Protein AF-A0A955KYE6-F1 (afdb_monomer_lite)

Structure (mmCIF, N/CA/C/O backbone):
data_AF-A0A955KYE6-F1
#
_entry.id   AF-A0A955KYE6-F1
#
loop_
_atom_site.group_PDB
_atom_site.id
_atom_site.type_symbol
_atom_site.label_atom_id
_atom_site.label_alt_id
_atom_site.label_comp_id
_atom_site.label_asym_id
_atom_site.label_entity_id
_atom_site.label_seq_id
_atom_site.pdbx_PDB_ins_code
_atom_site.Cartn_x
_atom_site.Cartn_y
_atom_site.Cartn_z
_atom_site.occupancy
_atom_site.B_iso_or_equiv
_atom_site.auth_seq_id
_atom_site.auth_comp_id
_atom_site.auth_asym_id
_atom_site.auth_atom_id
_atom_site.pdbx_PDB_model_num
ATOM 1 N N . MET A 1 1 ? -48.528 -16.837 89.461 1.00 52.00 1 MET A N 1
ATOM 2 C CA . MET A 1 1 ? -49.724 -15.961 89.399 1.00 52.00 1 MET A CA 1
ATOM 3 C C . MET A 1 1 ? -50.889 -16.519 90.223 1.00 52.00 1 MET A C 1
ATOM 5 O O . MET A 1 1 ? -51.707 -15.734 90.670 1.00 52.00 1 MET A O 1
ATOM 9 N N . TYR A 1 2 ? -50.914 -17.828 90.512 1.00 52.38 2 TYR A N 1
ATOM 10 C CA . TYR A 1 2 ? -51.928 -18.498 91.342 1.00 52.38 2 TYR A CA 1
ATOM 11 C C . TYR A 1 2 ? -51.898 -18.188 92.855 1.00 52.38 2 TYR A C 1
ATOM 13 O O . TYR A 1 2 ? -52.796 -18.620 93.563 1.00 52.38 2 TYR A O 1
ATOM 21 N N . ASP A 1 3 ? -50.903 -17.445 93.352 1.00 66.25 3 ASP A N 1
ATOM 22 C CA . ASP A 1 3 ? -50.697 -17.233 94.797 1.00 66.25 3 ASP A CA 1
ATOM 23 C C . ASP A 1 3 ? -51.418 -15.982 95.337 1.00 66.25 3 ASP A C 1
ATOM 25 O O . ASP A 1 3 ? -51.878 -15.948 96.468 1.00 66.25 3 ASP A O 1
ATOM 29 N N . PHE A 1 4 ? -51.606 -14.943 94.512 1.00 68.31 4 PHE A N 1
ATOM 30 C CA . PHE A 1 4 ? -52.261 -13.715 94.976 1.00 68.31 4 PHE A CA 1
ATOM 31 C C . PHE A 1 4 ? -53.753 -13.934 95.242 1.00 68.31 4 PHE A C 1
ATOM 33 O O . PHE A 1 4 ? -54.224 -13.644 96.333 1.00 68.31 4 PHE A O 1
ATOM 40 N N . LEU A 1 5 ? -54.489 -14.498 94.273 1.00 68.44 5 LEU A N 1
ATOM 41 C CA . LEU A 1 5 ? -55.917 -14.790 94.445 1.00 68.44 5 LEU A CA 1
ATOM 42 C C . LEU A 1 5 ? -56.164 -15.769 95.597 1.00 68.44 5 LEU A C 1
ATOM 44 O O . LEU A 1 5 ? -57.106 -15.573 96.356 1.00 68.44 5 LEU A O 1
ATOM 48 N N . SER A 1 6 ? -55.322 -16.789 95.760 1.00 72.31 6 SER A N 1
ATOM 49 C CA . SER A 1 6 ? -55.485 -17.772 96.833 1.00 72.31 6 SER A CA 1
ATOM 50 C C . SER A 1 6 ? -55.224 -17.169 98.219 1.00 72.31 6 SER A C 1
ATOM 52 O O . SER A 1 6 ? -55.975 -17.461 99.147 1.00 72.31 6 SER A O 1
ATOM 54 N N . ILE A 1 7 ? -54.229 -16.284 98.364 1.00 72.81 7 ILE A N 1
ATOM 55 C CA . ILE A 1 7 ? -53.958 -15.538 99.605 1.00 72.81 7 ILE A CA 1
ATOM 56 C C . ILE A 1 7 ? -55.109 -14.573 99.924 1.00 72.81 7 ILE A C 1
ATOM 58 O O . ILE A 1 7 ? -55.544 -14.515 101.075 1.00 72.81 7 ILE A O 1
ATOM 62 N N . SER A 1 8 ? -55.627 -13.857 98.919 1.00 69.25 8 SER A N 1
ATOM 63 C CA . SER A 1 8 ? -56.763 -12.937 99.065 1.00 69.25 8 SER A CA 1
ATOM 64 C C . SER A 1 8 ? -58.037 -13.659 99.497 1.00 69.25 8 SER A C 1
ATOM 66 O O . SER A 1 8 ? -58.666 -13.259 100.473 1.00 69.25 8 SER A O 1
ATOM 68 N N . LEU A 1 9 ? -58.407 -14.741 98.800 1.00 71.62 9 LEU A N 1
ATOM 69 C CA . LEU A 1 9 ? -59.610 -15.510 99.117 1.00 71.62 9 LEU A CA 1
ATOM 70 C C . LEU A 1 9 ? -59.501 -16.190 100.483 1.00 71.62 9 LEU A C 1
ATOM 72 O O . LEU A 1 9 ? -60.450 -16.131 101.253 1.00 71.62 9 LEU A O 1
ATOM 76 N N . ARG A 1 10 ? -58.346 -16.774 100.824 1.00 71.69 10 ARG A N 1
ATOM 77 C CA . ARG A 1 10 ? -58.156 -17.464 102.109 1.00 71.69 10 ARG A CA 1
ATOM 78 C C . ARG A 1 10 ? -58.157 -16.509 103.305 1.00 71.69 10 ARG A C 1
ATOM 80 O O . ARG A 1 10 ? -58.641 -16.880 104.367 1.00 71.69 10 ARG A O 1
ATOM 87 N N . GLY A 1 11 ? -57.648 -15.286 103.138 1.00 70.12 11 GLY A N 1
ATOM 88 C CA . GLY A 1 11 ? -57.740 -14.240 104.160 1.00 70.12 11 GLY A CA 1
ATOM 89 C C . GLY A 1 11 ? -59.179 -13.773 104.409 1.00 70.12 11 GLY A C 1
ATOM 90 O O . GLY A 1 11 ? -59.552 -13.568 105.559 1.00 70.12 11 GLY A O 1
ATOM 91 N N . ILE A 1 12 ? -59.990 -13.657 103.350 1.00 72.56 12 ILE A N 1
ATOM 92 C CA . ILE A 1 12 ? -61.417 -13.301 103.444 1.00 72.56 12 ILE A CA 1
ATOM 93 C C . ILE A 1 12 ? -62.220 -14.440 104.087 1.00 72.56 12 ILE A C 1
ATOM 95 O O . ILE A 1 12 ? -62.974 -14.195 105.024 1.00 72.56 12 ILE A O 1
ATOM 99 N N . ASP A 1 13 ? -62.016 -15.678 103.638 1.00 70.56 13 ASP A N 1
ATOM 100 C CA . ASP A 1 13 ? -62.757 -16.862 104.096 1.00 70.56 13 ASP A CA 1
ATOM 101 C C . ASP A 1 13 ? -62.566 -17.120 105.604 1.00 70.56 13 ASP A C 1
ATOM 103 O O . ASP A 1 13 ? -63.530 -17.300 106.350 1.00 70.56 13 ASP A O 1
ATOM 107 N N . LEU A 1 14 ? -61.323 -17.012 106.092 1.00 66.56 14 LEU A N 1
ATOM 108 C CA . LEU A 1 14 ? -60.990 -17.182 107.512 1.00 66.56 14 LEU A CA 1
ATOM 109 C C . LEU A 1 14 ? -61.458 -16.012 108.396 1.00 66.56 14 LEU A C 1
ATOM 111 O O . LEU A 1 14 ? -61.783 -16.229 109.560 1.00 66.56 14 LEU A O 1
ATOM 115 N N . SER A 1 15 ? -61.540 -14.788 107.856 1.00 68.00 15 SER A N 1
ATOM 116 C CA . SER A 1 15 ? -62.021 -13.612 108.607 1.00 68.00 15 SER A CA 1
ATOM 117 C C . SER A 1 15 ? -63.513 -13.661 108.952 1.00 68.00 15 SER A C 1
ATOM 119 O O . SER A 1 15 ? -63.968 -12.927 109.826 1.00 68.00 15 SER A O 1
ATOM 121 N N . ILE A 1 16 ? -64.269 -14.520 108.263 1.00 67.69 16 ILE A N 1
ATOM 122 C CA . ILE A 1 16 ? -65.721 -14.668 108.412 1.00 67.69 16 ILE A CA 1
ATOM 123 C C . ILE A 1 16 ? -66.071 -15.875 109.304 1.00 67.69 16 ILE A C 1
ATOM 125 O O . ILE A 1 16 ? -67.146 -15.899 109.901 1.00 67.69 16 ILE A O 1
ATOM 129 N N . THR A 1 17 ? -65.189 -16.877 109.404 1.00 65.00 17 THR A N 1
ATOM 130 C CA . THR A 1 17 ? -65.535 -18.213 109.925 1.00 65.00 17 THR A CA 1
ATOM 131 C C . THR A 1 17 ? -64.835 -18.628 111.225 1.00 65.00 17 THR A C 1
ATOM 133 O O . THR A 1 17 ? -65.299 -19.581 111.850 1.00 65.00 17 THR A O 1
ATOM 136 N N . ASP A 1 18 ? -63.779 -17.939 111.681 1.00 68.75 18 ASP A N 1
ATOM 137 C CA . ASP A 1 18 ? -62.969 -18.375 112.835 1.00 68.75 18 ASP A CA 1
ATOM 138 C C . ASP A 1 18 ? -62.803 -17.280 113.914 1.00 68.75 18 ASP A C 1
ATOM 140 O O . ASP A 1 18 ? -62.295 -16.190 113.654 1.00 68.75 18 ASP A O 1
ATOM 144 N N . ALA A 1 19 ? -63.193 -17.576 115.163 1.00 61.22 19 ALA A N 1
ATOM 145 C CA . ALA A 1 19 ? -63.088 -16.657 116.308 1.00 61.22 19 ALA A CA 1
ATOM 146 C C . ALA A 1 19 ? -61.639 -16.433 116.800 1.00 61.22 19 ALA A C 1
ATOM 148 O O . ALA A 1 19 ? -61.400 -15.579 117.654 1.00 61.22 19 ALA A O 1
ATOM 149 N N . THR A 1 20 ? -60.664 -17.181 116.269 1.00 61.25 20 THR A N 1
ATOM 150 C CA . THR A 1 20 ? -59.223 -17.016 116.544 1.00 61.25 20 THR A CA 1
ATOM 151 C C . THR A 1 20 ? -58.510 -16.095 115.544 1.00 61.25 20 THR A C 1
ATOM 153 O O . THR A 1 20 ? -57.291 -15.901 115.621 1.00 61.25 20 THR A O 1
ATOM 156 N N . PHE A 1 21 ? -59.251 -15.488 114.610 1.00 71.75 21 PHE A N 1
ATOM 157 C CA . PHE A 1 21 ? -58.723 -14.572 113.603 1.00 71.75 21 PHE A CA 1
ATOM 158 C C . PHE A 1 21 ? -58.362 -13.210 114.219 1.00 71.75 21 PHE A C 1
ATOM 160 O O . PHE A 1 21 ? -59.165 -12.284 114.291 1.00 71.75 21 PHE A O 1
ATOM 167 N N . THR A 1 22 ? -57.132 -13.107 114.717 1.00 75.81 22 THR A N 1
ATOM 168 C CA . THR A 1 22 ? -56.616 -11.903 115.387 1.00 75.81 22 THR A CA 1
ATOM 169 C C . THR A 1 22 ? -56.108 -10.845 114.400 1.00 75.81 22 THR A C 1
ATOM 171 O O . THR A 1 22 ? -55.710 -11.157 113.273 1.00 75.81 22 THR A O 1
ATOM 174 N N . ASP A 1 23 ? -56.001 -9.592 114.854 1.00 77.19 23 ASP A N 1
ATOM 175 C CA . ASP A 1 23 ? -55.403 -8.479 114.093 1.00 77.19 23 ASP A CA 1
ATOM 176 C C . ASP A 1 23 ? -53.993 -8.796 113.562 1.00 77.19 23 ASP A C 1
ATOM 178 O O . ASP A 1 23 ? -53.595 -8.334 112.487 1.00 77.19 23 ASP A O 1
ATOM 182 N N . ALA A 1 24 ? -53.237 -9.632 114.281 1.00 79.94 24 ALA A N 1
ATOM 183 C CA . ALA A 1 24 ? -51.913 -10.086 113.870 1.00 79.94 24 ALA A CA 1
ATOM 184 C C . ALA A 1 24 ? -51.956 -10.926 112.578 1.00 79.94 24 ALA A C 1
ATOM 186 O O . ALA A 1 24 ? -51.105 -10.760 111.701 1.00 79.94 24 ALA A O 1
ATOM 187 N N . ILE A 1 25 ? -52.969 -11.786 112.421 1.00 79.62 25 ILE A N 1
ATOM 188 C CA . ILE A 1 25 ? -53.155 -12.623 111.227 1.00 79.62 25 ILE A CA 1
ATOM 189 C C . ILE A 1 25 ? -53.575 -11.754 110.033 1.00 79.62 25 ILE A C 1
ATOM 191 O O . ILE A 1 25 ? -53.005 -11.886 108.946 1.00 79.62 25 ILE A O 1
ATOM 195 N N . LEU A 1 26 ? -54.503 -10.811 110.239 1.00 77.38 26 LEU A N 1
ATOM 196 C CA . LEU A 1 26 ? -54.941 -9.859 109.210 1.00 77.38 26 LEU A CA 1
ATOM 197 C C . LEU A 1 26 ? -53.775 -8.984 108.714 1.00 77.38 26 LEU A C 1
ATOM 199 O O . LEU A 1 26 ? -53.597 -8.787 107.508 1.00 77.38 26 LEU A O 1
ATOM 203 N N . SER A 1 27 ? -52.933 -8.517 109.640 1.00 81.44 27 SER A N 1
ATOM 204 C CA . SER A 1 27 ? -51.704 -7.778 109.333 1.00 81.44 27 SER A CA 1
ATOM 205 C C . SER A 1 27 ? -50.719 -8.617 108.505 1.00 81.44 27 SER A C 1
ATOM 207 O O . SER A 1 27 ? -50.149 -8.124 107.526 1.00 81.44 27 SER A O 1
ATOM 209 N N . GLY A 1 28 ? -50.590 -9.914 108.810 1.00 83.75 28 GLY A N 1
ATOM 210 C CA . GLY A 1 28 ? -49.789 -10.862 108.031 1.00 83.75 28 GLY A CA 1
ATOM 211 C C . GLY A 1 28 ? -50.270 -11.025 106.582 1.00 83.75 28 GLY A C 1
ATOM 212 O O . GLY A 1 28 ? -49.463 -10.948 105.652 1.00 83.75 28 GLY A O 1
ATOM 213 N N . TYR A 1 29 ? -51.580 -11.185 106.361 1.00 83.88 29 TYR A N 1
ATOM 214 C CA . TYR A 1 29 ? -52.161 -11.243 105.010 1.00 83.88 29 TYR A CA 1
ATOM 215 C C . TYR A 1 29 ? -51.975 -9.930 104.246 1.00 83.88 29 TYR A C 1
ATOM 217 O O . TYR A 1 29 ? -51.536 -9.947 103.094 1.00 83.88 29 TYR A O 1
ATOM 225 N N . LYS A 1 30 ? -52.231 -8.789 104.896 1.00 83.56 30 LYS A N 1
ATOM 226 C CA . LYS A 1 30 ? -52.014 -7.457 104.316 1.00 83.56 30 LYS A CA 1
ATOM 227 C C . LYS A 1 30 ? -50.558 -7.256 103.890 1.00 83.56 30 LYS A C 1
ATOM 229 O O . LYS A 1 30 ? -50.306 -6.766 102.792 1.00 83.56 30 LYS A O 1
ATOM 234 N N . SER A 1 31 ? -49.606 -7.685 104.718 1.00 87.12 31 SER A N 1
ATOM 235 C CA . SER A 1 31 ? -48.175 -7.648 104.400 1.00 87.12 31 SER A CA 1
ATOM 236 C C . SER A 1 31 ? -47.850 -8.464 103.142 1.00 87.12 31 SER A C 1
ATOM 238 O O . SER A 1 31 ? -47.259 -7.935 102.203 1.00 87.12 31 SER A O 1
ATOM 240 N N . ARG A 1 32 ? -48.335 -9.712 103.049 1.00 87.38 32 ARG A N 1
ATOM 241 C CA . ARG A 1 32 ? -48.131 -10.574 101.867 1.00 87.38 32 ARG A CA 1
ATOM 242 C C . ARG A 1 32 ? -48.768 -10.004 100.597 1.00 87.38 32 ARG A C 1
ATOM 244 O O . ARG A 1 32 ? -48.150 -10.056 99.534 1.00 87.38 32 ARG A O 1
ATOM 251 N N . LEU A 1 33 ? -49.975 -9.439 100.695 1.00 86.12 33 LEU A N 1
ATOM 252 C CA . LEU A 1 33 ? -50.639 -8.764 99.574 1.00 86.12 33 LEU A CA 1
ATOM 253 C C . LEU A 1 33 ? -49.834 -7.554 99.096 1.00 86.12 33 LEU A C 1
ATOM 255 O O . LEU A 1 33 ? -49.643 -7.384 97.891 1.00 86.12 33 LEU A O 1
ATOM 259 N N . ASN A 1 34 ? -49.308 -6.754 100.024 1.00 88.00 34 ASN A N 1
ATOM 260 C CA . ASN A 1 34 ? -48.438 -5.628 99.697 1.00 88.00 34 ASN A CA 1
ATOM 261 C C . ASN A 1 34 ? -47.147 -6.099 99.011 1.00 88.00 34 ASN A C 1
ATOM 263 O O . ASN A 1 34 ? -46.779 -5.549 97.976 1.00 88.00 34 ASN A O 1
ATOM 267 N N . THR A 1 35 ? -46.500 -7.162 99.504 1.00 90.06 35 THR A N 1
ATOM 268 C CA . THR A 1 35 ? -45.317 -7.756 98.856 1.00 90.06 35 THR A CA 1
ATOM 269 C C . THR A 1 35 ? -45.618 -8.230 97.432 1.00 90.06 35 THR A C 1
ATOM 271 O O . THR A 1 35 ? -44.858 -7.929 96.508 1.00 90.06 35 THR A O 1
ATOM 274 N N . HIS A 1 36 ? -46.737 -8.929 97.215 1.00 88.81 36 HIS A N 1
ATOM 275 C CA . HIS A 1 36 ? -47.141 -9.358 95.873 1.00 88.81 36 HIS A CA 1
ATOM 276 C C . HIS A 1 36 ? -47.472 -8.186 94.950 1.00 88.81 36 HIS A C 1
ATOM 278 O O . HIS A 1 36 ? -47.107 -8.228 93.776 1.00 88.81 36 HIS A O 1
ATOM 284 N N . THR A 1 37 ? -48.128 -7.147 95.465 1.00 88.50 37 THR A N 1
ATOM 285 C CA . THR A 1 37 ? -48.474 -5.941 94.701 1.00 88.50 37 THR A CA 1
ATOM 286 C C . THR A 1 37 ? -47.209 -5.217 94.243 1.00 88.50 37 THR A C 1
ATOM 288 O O . THR A 1 37 ? -47.084 -4.890 93.063 1.00 88.50 37 THR A O 1
ATOM 291 N N . SER A 1 38 ? -46.224 -5.061 95.132 1.00 91.12 38 SER A N 1
ATOM 292 C CA . SER A 1 38 ? -44.909 -4.512 94.789 1.00 91.12 38 SER A CA 1
ATOM 293 C C . SER A 1 38 ? -44.194 -5.366 93.738 1.00 91.12 38 SER A C 1
ATOM 295 O O . SER A 1 38 ? -43.714 -4.832 92.743 1.00 91.12 38 SER A O 1
ATOM 297 N N . SER A 1 39 ? -44.197 -6.697 93.889 1.00 91.31 39 SER A N 1
ATOM 298 C CA . SER A 1 39 ? -43.603 -7.617 92.905 1.00 91.31 39 SER A CA 1
ATOM 299 C C . SER A 1 39 ? -44.278 -7.539 91.527 1.00 91.31 39 SER A C 1
ATOM 301 O O . SER A 1 39 ? -43.595 -7.529 90.501 1.00 91.31 39 SER A O 1
ATOM 303 N N . LEU A 1 40 ? -45.612 -7.453 91.482 1.00 91.88 40 LEU A N 1
ATOM 304 C CA . LEU A 1 40 ? -46.382 -7.256 90.249 1.00 91.88 40 LEU A CA 1
ATOM 305 C C . LEU A 1 40 ? -46.036 -5.921 89.590 1.00 91.88 40 LEU A C 1
ATOM 307 O O . LEU A 1 40 ? -45.761 -5.901 88.393 1.00 91.88 40 LEU A O 1
ATOM 311 N N . SER A 1 41 ? -45.987 -4.839 90.368 1.00 92.50 41 SER A N 1
ATOM 312 C CA . SER A 1 41 ? -45.607 -3.510 89.885 1.00 92.50 41 SER A CA 1
ATOM 313 C C . SER A 1 41 ? -44.207 -3.512 89.261 1.00 92.50 41 SER A C 1
ATOM 315 O O . SER A 1 41 ? -44.041 -3.078 88.121 1.00 92.50 41 SER A O 1
ATOM 317 N N . SER A 1 42 ? -43.215 -4.115 89.929 1.00 94.81 42 SER A N 1
ATOM 318 C CA . SER A 1 42 ? -41.858 -4.247 89.379 1.00 94.81 42 SER A CA 1
ATOM 319 C C . SER A 1 42 ? -41.820 -5.087 88.096 1.00 94.81 42 SER A C 1
ATOM 321 O O . SER A 1 42 ? -41.116 -4.739 87.151 1.00 94.81 42 SER A O 1
ATOM 323 N N . ARG A 1 43 ? -42.601 -6.175 88.010 1.00 95.44 43 ARG A N 1
ATOM 324 C CA . ARG A 1 43 ? -42.682 -6.993 86.783 1.00 95.44 43 ARG A CA 1
ATOM 325 C C . ARG A 1 43 ? -43.345 -6.242 85.631 1.00 95.44 43 ARG A C 1
ATOM 327 O O . ARG A 1 43 ? -42.902 -6.380 84.495 1.00 95.44 43 ARG A O 1
ATOM 334 N N . ILE A 1 44 ? -44.368 -5.435 85.910 1.00 96.06 44 ILE A N 1
ATOM 335 C CA . ILE A 1 44 ? -45.005 -4.565 84.912 1.00 96.06 44 ILE A CA 1
ATOM 336 C C . ILE A 1 44 ? -43.994 -3.538 84.388 1.00 96.06 44 ILE A C 1
ATOM 338 O O . ILE A 1 44 ? -43.876 -3.377 83.175 1.00 96.06 44 ILE A O 1
ATOM 342 N N . GLN A 1 45 ? -43.219 -2.904 85.272 1.00 96.81 45 GLN A N 1
ATOM 343 C CA . GLN A 1 45 ? -42.161 -1.962 84.883 1.00 96.81 45 GLN A CA 1
ATOM 344 C C . GLN A 1 45 ? -41.061 -2.627 84.038 1.00 96.81 45 GLN A C 1
ATOM 346 O O . GLN A 1 45 ? -40.607 -2.044 83.050 1.00 96.81 45 GLN A O 1
ATOM 351 N N . SER A 1 46 ? -40.673 -3.863 84.372 1.00 96.69 46 SER A N 1
ATOM 352 C CA . SER A 1 46 ? -39.728 -4.647 83.563 1.00 96.69 46 SER A CA 1
ATOM 353 C C . SER A 1 46 ? -40.278 -4.900 82.158 1.00 96.69 46 SER A C 1
ATOM 355 O O . SER A 1 46 ? -39.611 -4.585 81.181 1.00 96.69 46 SER A O 1
ATOM 357 N N . LEU A 1 47 ? -41.526 -5.370 82.038 1.00 96.88 47 LEU A N 1
ATOM 358 C CA . LEU A 1 47 ? -42.162 -5.618 80.737 1.00 96.88 47 LEU A CA 1
ATOM 359 C C . LEU A 1 47 ? -42.311 -4.341 79.899 1.00 96.88 47 LEU A C 1
ATOM 361 O O . LEU A 1 47 ? -42.188 -4.378 78.675 1.00 96.88 47 LEU A O 1
ATOM 365 N N . GLN A 1 48 ? -42.576 -3.202 80.541 1.00 96.94 48 GLN A N 1
ATOM 366 C CA . GLN A 1 48 ? -42.609 -1.906 79.864 1.00 96.94 48 GLN A CA 1
ATOM 367 C C . GLN A 1 48 ? -41.225 -1.524 79.327 1.00 96.94 48 GLN A C 1
ATOM 369 O O . GLN A 1 48 ? -41.122 -1.089 78.182 1.00 96.94 48 GLN A O 1
ATOM 374 N N . THR A 1 49 ? -40.167 -1.740 80.109 1.00 97.31 49 THR A N 1
ATOM 375 C CA . THR A 1 49 ? -38.778 -1.510 79.678 1.00 97.31 49 THR A CA 1
ATOM 376 C C . THR A 1 49 ? -38.382 -2.426 78.516 1.00 97.31 49 THR A C 1
ATOM 378 O O . THR A 1 49 ? -37.823 -1.953 77.523 1.00 97.31 49 THR A O 1
ATOM 381 N N . ASP A 1 50 ? -38.734 -3.711 78.585 1.00 97.50 50 ASP A N 1
ATOM 382 C CA . ASP A 1 50 ? -38.459 -4.686 77.523 1.00 97.50 50 ASP A CA 1
ATOM 383 C C . ASP A 1 50 ? -39.167 -4.300 76.220 1.00 97.50 50 ASP A C 1
ATOM 385 O O . ASP A 1 50 ? -38.567 -4.318 75.144 1.00 97.50 50 ASP A O 1
ATOM 389 N N . LYS A 1 51 ? -40.430 -3.861 76.315 1.00 97.25 51 LYS A N 1
ATOM 390 C CA . LYS A 1 51 ? -41.189 -3.351 75.167 1.00 97.25 51 LYS A CA 1
ATOM 391 C C . LYS A 1 51 ? -40.492 -2.155 74.513 1.00 97.25 51 LYS A C 1
ATOM 393 O O . LYS A 1 51 ? -40.394 -2.114 73.288 1.00 97.25 51 LYS A O 1
ATOM 398 N N . GLN A 1 52 ? -40.008 -1.195 75.303 1.00 95.88 52 GLN A N 1
ATOM 399 C CA . GLN A 1 52 ? -39.317 -0.019 74.761 1.00 95.88 52 GLN A CA 1
ATOM 400 C C . GLN A 1 52 ? -37.982 -0.391 74.107 1.00 95.88 52 GLN A C 1
ATOM 402 O O . GLN A 1 52 ? -37.667 0.125 73.035 1.00 95.88 52 GLN A O 1
ATOM 407 N N . SER A 1 53 ? -37.243 -1.332 74.695 1.00 96.38 53 SER A N 1
ATOM 408 C CA . SER A 1 53 ? -36.004 -1.862 74.114 1.00 96.38 53 SER A CA 1
ATOM 409 C C . SER A 1 53 ? -36.252 -2.556 72.771 1.00 96.38 53 SER A C 1
ATOM 411 O O . SER A 1 53 ? -35.510 -2.336 71.816 1.00 96.38 53 SER A O 1
ATOM 413 N N . LEU A 1 54 ? -37.332 -3.338 72.660 1.00 96.19 54 LEU A N 1
ATOM 414 C CA . LEU A 1 54 ? -37.705 -4.012 71.414 1.00 96.19 54 LEU A CA 1
ATOM 415 C C . LEU A 1 54 ? -38.068 -3.015 70.303 1.00 96.19 54 LEU A C 1
ATOM 417 O O . LEU A 1 54 ? -37.639 -3.179 69.163 1.00 96.19 54 LEU A O 1
ATOM 421 N N . ILE A 1 55 ? -38.813 -1.958 70.643 1.00 96.88 55 ILE A N 1
ATOM 422 C CA . ILE A 1 55 ? -39.154 -0.880 69.704 1.00 96.88 55 ILE A CA 1
ATOM 423 C C . ILE A 1 55 ? -37.887 -0.160 69.224 1.00 96.88 55 ILE A C 1
ATOM 425 O O . ILE A 1 55 ? -37.744 0.106 68.030 1.00 96.88 55 ILE A O 1
ATOM 429 N N . ALA A 1 56 ? -36.952 0.134 70.131 1.00 95.69 56 ALA A N 1
ATOM 430 C CA . ALA A 1 56 ? -35.686 0.770 69.774 1.00 95.69 56 ALA A CA 1
ATOM 431 C C . ALA A 1 56 ? -34.860 -0.103 68.813 1.00 95.69 56 ALA A C 1
ATOM 433 O O . ALA A 1 56 ? -34.386 0.397 67.792 1.00 95.69 56 ALA A O 1
ATOM 434 N N . LEU A 1 57 ? -34.760 -1.408 69.090 1.00 96.31 57 LEU A N 1
ATOM 435 C CA . LEU A 1 57 ? -34.047 -2.364 68.240 1.00 96.31 57 LEU A CA 1
ATOM 436 C C . LEU A 1 57 ? -34.676 -2.460 66.840 1.00 96.31 57 LEU A C 1
ATOM 438 O O . LEU A 1 57 ? -33.968 -2.430 65.835 1.00 96.31 57 LEU A O 1
ATOM 442 N N . GLN A 1 58 ? -36.009 -2.520 66.768 1.00 95.88 58 GLN A N 1
ATOM 443 C CA . GLN A 1 58 ? -36.739 -2.565 65.501 1.00 95.88 58 GLN A CA 1
ATOM 444 C C . GLN A 1 58 ? -36.509 -1.296 64.669 1.00 95.88 58 GLN A C 1
ATOM 446 O O . GLN A 1 58 ? -36.266 -1.379 63.466 1.00 95.88 58 GLN A O 1
ATOM 451 N N . ASN A 1 59 ? -36.546 -0.120 65.300 1.00 94.56 59 ASN A N 1
ATOM 452 C CA . ASN A 1 59 ? -36.295 1.147 64.614 1.00 94.56 59 ASN A CA 1
ATOM 453 C C . ASN A 1 59 ? -34.851 1.251 64.105 1.00 94.56 59 ASN A C 1
ATOM 455 O O . ASN A 1 59 ? -34.624 1.767 63.011 1.00 94.56 59 ASN A O 1
ATOM 459 N N . GLN A 1 60 ? -33.882 0.738 64.867 1.00 95.00 60 GLN A N 1
ATOM 460 C CA . GLN A 1 60 ? -32.481 0.701 64.456 1.00 95.00 60 GLN A CA 1
ATOM 461 C C . GLN A 1 60 ? -32.258 -0.228 63.250 1.00 95.00 60 GLN A C 1
ATOM 463 O O . GLN A 1 60 ? -31.589 0.171 62.297 1.00 95.00 60 GLN A O 1
ATOM 468 N N . ASP A 1 61 ? -32.851 -1.426 63.251 1.00 94.44 61 ASP A N 1
ATOM 469 C CA . ASP A 1 61 ? -32.779 -2.372 62.126 1.00 94.44 61 ASP A CA 1
ATOM 470 C C . ASP A 1 61 ? -33.417 -1.795 60.851 1.00 94.44 61 ASP A C 1
ATOM 472 O O . ASP A 1 61 ? -32.824 -1.842 59.771 1.00 94.44 61 ASP A O 1
ATOM 476 N N . LEU A 1 62 ? -34.591 -1.164 60.978 1.00 93.25 62 LEU A N 1
ATOM 477 C CA . LEU A 1 62 ? -35.255 -0.486 59.861 1.00 93.25 62 LEU A CA 1
ATOM 478 C C . LEU A 1 62 ? -34.399 0.648 59.283 1.00 93.25 62 LEU A C 1
ATOM 480 O O . LEU A 1 62 ? -34.319 0.798 58.062 1.00 93.25 62 LEU A O 1
ATOM 484 N N . LEU A 1 63 ? -33.745 1.438 60.140 1.00 92.31 63 LEU A N 1
ATOM 485 C CA . LEU A 1 63 ? -32.881 2.534 59.706 1.00 92.31 63 LEU A CA 1
ATOM 486 C C . LEU A 1 63 ? -31.619 2.024 58.993 1.00 92.31 63 LEU A C 1
ATOM 488 O O . LEU A 1 63 ? -31.241 2.580 57.958 1.00 92.31 63 LEU A O 1
ATOM 492 N N . SER A 1 64 ? -31.005 0.950 59.503 1.00 90.50 64 SER A N 1
ATOM 493 C CA . SER A 1 64 ? -29.856 0.296 58.861 1.00 90.50 64 SER A CA 1
ATOM 494 C C . SER A 1 64 ? -30.232 -0.215 57.475 1.00 90.50 64 SER A C 1
ATOM 496 O O . SER A 1 64 ? -29.623 0.193 56.490 1.00 90.50 64 SER A O 1
ATOM 498 N N . LYS A 1 65 ? -31.313 -0.999 57.369 1.00 88.19 65 LYS A N 1
ATOM 499 C CA . LYS A 1 65 ? -31.796 -1.536 56.087 1.00 88.19 65 LYS A CA 1
ATOM 500 C C . LYS A 1 65 ? -32.095 -0.440 55.068 1.00 88.19 65 LYS A C 1
ATOM 502 O O . LYS A 1 65 ? -31.762 -0.579 53.896 1.00 88.19 65 LYS A O 1
ATOM 507 N N . ASN A 1 66 ? -32.700 0.665 55.500 1.00 84.50 66 ASN A N 1
ATOM 508 C CA . ASN A 1 66 ? -32.995 1.797 54.620 1.00 84.50 66 ASN A CA 1
ATOM 509 C C . ASN A 1 66 ? -31.709 2.486 54.119 1.00 84.50 66 ASN A C 1
ATOM 511 O O . ASN A 1 66 ? -31.628 2.912 52.969 1.00 84.50 66 ASN A O 1
ATOM 515 N N . THR A 1 67 ? -30.681 2.557 54.966 1.00 84.44 67 THR A N 1
ATOM 516 C CA . THR A 1 67 ? -29.361 3.084 54.590 1.00 84.44 67 THR A CA 1
ATOM 517 C C . THR A 1 67 ? -28.655 2.156 53.600 1.00 84.44 67 THR A C 1
ATOM 519 O O . THR A 1 67 ? -28.148 2.624 52.579 1.00 84.44 67 THR A O 1
ATOM 522 N N . ASP A 1 68 ? -28.700 0.845 53.842 1.00 81.62 68 ASP A N 1
ATOM 523 C CA . ASP A 1 68 ? -28.091 -0.165 52.973 1.00 81.62 68 ASP A CA 1
ATOM 524 C C . ASP A 1 68 ? -28.722 -0.155 51.574 1.00 81.62 68 ASP A C 1
ATOM 526 O O . ASP A 1 68 ? -27.995 -0.088 50.581 1.00 81.62 68 ASP A O 1
ATOM 530 N N . ILE A 1 69 ? -30.058 -0.105 51.484 1.00 80.25 69 ILE A N 1
ATOM 531 C CA . ILE A 1 69 ? -30.794 -0.006 50.210 1.00 80.25 69 ILE A CA 1
ATOM 532 C C . ILE A 1 69 ? -30.363 1.241 49.427 1.00 80.25 69 ILE A C 1
ATOM 534 O O . ILE A 1 69 ? -29.976 1.141 48.263 1.00 80.25 69 ILE A O 1
ATOM 538 N N . LYS A 1 70 ? -30.330 2.413 50.077 1.00 76.31 70 LYS A N 1
ATOM 539 C CA . LYS A 1 70 ? -29.903 3.670 49.436 1.00 76.31 70 LYS A CA 1
ATOM 540 C C . LYS A 1 70 ? -28.454 3.641 48.961 1.00 76.31 70 LYS A C 1
ATOM 542 O O . LYS A 1 70 ? -28.124 4.294 47.974 1.00 76.31 70 LYS A O 1
ATOM 547 N N . SER A 1 71 ? -27.575 2.938 49.670 1.00 72.19 71 SER A N 1
ATOM 548 C CA . SER A 1 71 ? -26.177 2.793 49.260 1.00 72.19 71 SER A CA 1
ATOM 549 C C . SER A 1 71 ? -26.010 1.810 48.094 1.00 72.19 71 SER A C 1
ATOM 551 O O . SER A 1 71 ? -25.181 2.045 47.217 1.00 72.19 71 SER A O 1
ATOM 553 N N . SER A 1 72 ? -26.822 0.748 48.046 1.00 66.44 72 SER A N 1
ATOM 554 C CA . SER A 1 72 ? -26.801 -0.257 46.980 1.00 66.44 72 SER A CA 1
ATOM 555 C C . SER A 1 72 ? -27.291 0.311 45.647 1.00 66.44 72 SER A C 1
ATOM 557 O O . SER A 1 72 ? -26.637 0.095 44.628 1.00 66.44 72 SER A O 1
ATOM 559 N N . ASP A 1 73 ? -28.365 1.108 45.652 1.00 65.19 73 ASP A N 1
ATOM 560 C CA . ASP A 1 73 ? -28.897 1.746 44.435 1.00 65.19 73 ASP A CA 1
ATOM 561 C C . ASP A 1 73 ? -27.970 2.844 43.872 1.00 65.19 73 ASP A C 1
ATOM 563 O O . ASP A 1 73 ? -28.046 3.180 42.693 1.00 65.19 73 ASP A O 1
ATOM 567 N N . ASN A 1 74 ? -27.049 3.377 44.685 1.00 61.66 74 ASN A N 1
ATOM 568 C CA . ASN A 1 74 ? -26.129 4.454 44.296 1.00 61.66 74 ASN A CA 1
ATOM 569 C C . ASN A 1 74 ? -24.724 3.988 43.874 1.00 61.66 74 ASN A C 1
ATOM 571 O O . ASN A 1 74 ? -23.894 4.827 43.533 1.00 61.66 74 ASN A O 1
ATOM 575 N N . LYS A 1 75 ? -24.425 2.681 43.872 1.00 63.28 75 LYS A N 1
ATOM 576 C CA . LYS A 1 75 ? -23.102 2.168 43.450 1.00 63.28 75 LYS A CA 1
ATOM 577 C C . LYS A 1 75 ? -22.844 2.232 41.940 1.00 63.28 75 LYS A C 1
ATOM 579 O O . LYS A 1 75 ? -21.718 1.990 41.519 1.00 63.28 75 LYS A O 1
ATOM 584 N N . VAL A 1 76 ? -23.859 2.553 41.142 1.00 65.00 76 VAL A N 1
ATOM 585 C CA . VAL A 1 76 ? -23.704 2.929 39.734 1.00 65.00 76 VAL A CA 1
ATOM 586 C C . VAL A 1 76 ? -24.460 4.230 39.539 1.00 65.00 76 VAL A C 1
ATOM 588 O O . VAL A 1 76 ? -25.669 4.250 39.314 1.00 65.00 76 VAL A O 1
ATOM 591 N N . THR A 1 77 ? -23.758 5.345 39.676 1.00 78.38 77 THR A N 1
ATOM 592 C CA . THR A 1 77 ? -24.370 6.652 39.456 1.00 78.38 77 THR A CA 1
ATOM 593 C C . THR A 1 77 ? -24.616 6.860 37.960 1.00 78.38 77 THR A C 1
ATOM 595 O O . THR A 1 77 ? -23.822 6.456 37.107 1.00 78.38 77 THR A O 1
ATOM 598 N N . LEU A 1 78 ? -25.699 7.558 37.607 1.00 78.19 78 LEU A N 1
ATOM 599 C CA . LEU A 1 78 ? -25.970 7.968 36.221 1.00 78.19 78 LEU A CA 1
ATOM 600 C C . LEU A 1 78 ? -24.773 8.717 35.594 1.00 78.19 78 LEU A C 1
ATOM 602 O O . LEU A 1 78 ? -24.543 8.637 34.389 1.00 78.19 78 LEU A O 1
ATOM 606 N N . ALA A 1 79 ? -23.991 9.415 36.422 1.00 81.56 79 ALA A N 1
ATOM 607 C CA . ALA A 1 79 ? -22.771 10.102 36.016 1.00 81.56 79 ALA A CA 1
ATOM 608 C C . ALA A 1 79 ? -21.673 9.133 35.539 1.00 81.56 79 ALA A C 1
ATOM 610 O O . ALA A 1 79 ? -21.046 9.387 34.513 1.00 81.56 79 ALA A O 1
ATOM 611 N N . GLU A 1 80 ? -21.458 8.010 36.227 1.00 84.62 80 GLU A N 1
ATOM 612 C CA . GLU A 1 80 ? -20.472 6.995 35.828 1.00 84.62 80 GLU A CA 1
ATOM 613 C C . GLU A 1 80 ? -20.875 6.287 34.530 1.00 84.62 80 GLU A C 1
ATOM 615 O O . GLU A 1 80 ? -20.039 6.100 33.642 1.00 84.62 80 GLU A O 1
ATOM 620 N N . LEU A 1 81 ? -22.163 5.965 34.374 1.00 86.12 81 LEU A N 1
ATOM 621 C CA . LEU A 1 81 ? -22.725 5.421 33.129 1.00 86.12 81 LEU A CA 1
ATOM 622 C C . LEU A 1 81 ? -22.553 6.390 31.953 1.00 86.12 81 LEU A C 1
ATOM 624 O O . LEU A 1 81 ? -22.168 5.991 30.855 1.00 86.12 81 LEU A O 1
ATOM 628 N N . LYS A 1 82 ? -22.793 7.683 32.182 1.00 88.62 82 LYS A N 1
ATOM 629 C CA . LYS A 1 82 ? -22.601 8.708 31.155 1.00 88.62 82 LYS A CA 1
ATOM 630 C C . LYS A 1 82 ? -21.127 8.851 30.771 1.00 88.62 82 LYS A C 1
ATOM 632 O O . LYS A 1 82 ? -20.806 8.819 29.590 1.00 88.62 82 LYS A O 1
ATOM 637 N N . ASN A 1 83 ? -20.230 8.922 31.752 1.00 90.75 83 ASN A N 1
ATOM 638 C CA . ASN A 1 83 ? -18.791 9.028 31.506 1.00 90.75 83 ASN A CA 1
ATOM 639 C C . ASN A 1 83 ? -18.237 7.808 30.753 1.00 90.75 83 ASN A C 1
ATOM 641 O O . ASN A 1 83 ? -17.422 7.956 29.843 1.00 90.75 83 ASN A O 1
ATOM 645 N N . THR A 1 84 ? -18.682 6.599 31.109 1.00 92.44 84 THR A N 1
ATOM 646 C CA . THR A 1 84 ? -18.295 5.370 30.397 1.00 92.44 84 THR A CA 1
ATOM 647 C C . THR A 1 84 ? -18.846 5.343 28.973 1.00 92.44 84 THR A C 1
ATOM 649 O O . THR A 1 84 ? -18.101 5.004 28.053 1.00 92.44 84 THR A O 1
ATOM 652 N N . SER A 1 85 ? -20.093 5.776 28.765 1.00 93.38 85 SER A N 1
ATOM 653 C CA . SER A 1 85 ? -20.688 5.931 27.432 1.00 93.38 85 SER A CA 1
ATOM 654 C C . SER A 1 85 ? -19.928 6.942 26.568 1.00 93.38 85 SER A C 1
ATOM 656 O O . SER A 1 85 ? -19.603 6.641 25.421 1.00 93.38 85 SER A O 1
ATOM 658 N N . ASP A 1 86 ? -19.604 8.121 27.101 1.00 95.00 86 ASP A N 1
ATOM 659 C CA . ASP A 1 86 ? -18.895 9.174 26.364 1.00 95.00 86 ASP A CA 1
ATOM 660 C C . ASP A 1 86 ? -17.477 8.733 25.977 1.00 95.00 86 ASP A C 1
ATOM 662 O O . ASP A 1 86 ? -17.038 8.953 24.843 1.00 95.00 86 ASP A O 1
ATOM 666 N N . LYS A 1 87 ? -16.781 8.040 26.889 1.00 95.69 87 LYS A N 1
ATOM 667 C CA . LYS A 1 87 ? -15.464 7.455 26.618 1.00 95.69 87 LYS A CA 1
ATOM 668 C C . LYS A 1 87 ? -15.537 6.389 25.524 1.00 95.69 87 LYS A C 1
ATOM 670 O O . LYS A 1 87 ? -14.749 6.434 24.584 1.00 95.69 87 LYS A O 1
ATOM 675 N N . LEU A 1 88 ? -16.515 5.484 25.601 1.00 96.31 88 LEU A N 1
ATOM 676 C CA . LEU A 1 88 ? -16.729 4.463 24.575 1.00 96.31 88 LEU A CA 1
ATOM 677 C C . LEU A 1 88 ? -17.023 5.097 23.207 1.00 96.31 88 LEU A C 1
ATOM 679 O O . LEU A 1 88 ? -16.491 4.657 22.191 1.00 96.31 88 LEU A O 1
ATOM 683 N N . LEU A 1 89 ? -17.828 6.163 23.173 1.00 96.50 89 LEU A N 1
ATOM 684 C CA . LEU A 1 89 ? -18.130 6.890 21.940 1.00 96.50 89 LEU A CA 1
ATOM 685 C C . LEU A 1 89 ? -16.877 7.535 21.328 1.00 96.50 89 LEU A C 1
ATOM 687 O O . LEU A 1 89 ? -16.714 7.541 20.106 1.00 96.50 89 LEU A O 1
ATOM 691 N N . ALA A 1 90 ? -16.001 8.092 22.168 1.00 96.12 90 ALA A N 1
ATOM 692 C CA . ALA A 1 90 ? -14.730 8.663 21.739 1.00 96.12 90 ALA A CA 1
ATOM 693 C C . ALA A 1 90 ? -13.785 7.586 21.179 1.00 96.12 90 ALA A C 1
ATOM 695 O O . ALA A 1 90 ? -13.209 7.782 20.106 1.00 96.12 90 ALA A O 1
ATOM 696 N N . ASP A 1 91 ? -13.694 6.433 21.844 1.00 96.69 91 ASP A N 1
ATOM 697 C CA . ASP A 1 91 ? -12.881 5.299 21.397 1.00 96.69 91 ASP A CA 1
ATOM 698 C C . ASP A 1 91 ? -13.376 4.746 20.050 1.00 96.69 91 ASP A C 1
ATOM 700 O O . ASP A 1 91 ? -12.575 4.550 19.135 1.00 96.69 91 ASP A O 1
ATOM 704 N N . ILE A 1 92 ? -14.695 4.590 19.871 1.00 96.69 92 ILE A N 1
ATOM 705 C CA . ILE A 1 92 ? -15.299 4.158 18.597 1.00 96.69 92 ILE A CA 1
ATOM 706 C C . ILE A 1 92 ? -14.948 5.133 17.464 1.00 96.69 92 ILE A C 1
ATOM 708 O O . ILE A 1 92 ? -14.542 4.711 16.380 1.00 96.69 92 ILE A O 1
ATOM 712 N N . ARG A 1 93 ? -15.066 6.446 17.702 1.00 97.00 93 ARG A N 1
ATOM 713 C CA . ARG A 1 93 ? -14.710 7.467 16.699 1.00 97.00 93 ARG A CA 1
ATOM 714 C C . ARG A 1 93 ? -13.227 7.416 16.338 1.00 97.00 93 ARG A C 1
ATOM 716 O O . ARG A 1 93 ? -12.886 7.530 15.163 1.00 97.00 93 ARG A O 1
ATOM 723 N N . SER A 1 94 ? -12.360 7.228 17.330 1.00 96.62 94 SER A N 1
ATOM 724 C CA . SER A 1 94 ? -10.916 7.087 17.125 1.00 96.62 94 SER A CA 1
ATOM 725 C C . SER A 1 94 ? -10.585 5.868 16.257 1.00 96.62 94 SER A C 1
ATOM 727 O O . SER A 1 94 ? -9.854 5.987 15.271 1.00 96.62 94 SER A O 1
ATOM 729 N N . GLN A 1 95 ? -11.188 4.713 16.555 1.00 95.94 95 GLN A N 1
ATOM 730 C CA . GLN A 1 95 ? -10.994 3.484 15.780 1.00 95.94 95 GLN A CA 1
ATOM 731 C C . GLN A 1 95 ? -11.471 3.624 14.328 1.00 95.94 95 GLN A C 1
ATOM 733 O O . GLN A 1 95 ? -10.787 3.173 13.408 1.00 95.94 95 GLN A O 1
ATOM 738 N N . GLU A 1 96 ? -12.608 4.282 14.094 1.00 95.44 96 GLU A N 1
ATOM 739 C CA . GLU A 1 96 ? -13.120 4.489 12.735 1.00 95.44 96 GLU A CA 1
ATOM 740 C C . GLU A 1 96 ? -12.215 5.427 11.918 1.00 95.44 96 GLU A C 1
ATOM 742 O O . GLU A 1 96 ? -11.924 5.149 10.754 1.00 95.44 96 GLU A O 1
ATOM 747 N N . LEU A 1 97 ? -11.681 6.491 12.530 1.00 96.19 97 LEU A N 1
ATOM 748 C CA . LEU A 1 97 ? -10.704 7.372 11.877 1.00 96.19 97 LEU A CA 1
ATOM 749 C C . LEU A 1 97 ? -9.415 6.625 11.502 1.00 96.19 97 LEU A C 1
ATOM 751 O O . LEU A 1 97 ? -8.906 6.796 10.391 1.00 96.19 97 LEU A O 1
ATOM 755 N N . GLN A 1 98 ? -8.909 5.762 12.389 1.00 95.69 98 GLN A N 1
ATOM 756 C CA . GLN A 1 98 ? -7.747 4.911 12.107 1.00 95.69 98 GLN A CA 1
ATOM 757 C C . GLN A 1 98 ? -8.024 3.918 10.971 1.00 95.69 98 GLN A C 1
ATOM 759 O O . GLN A 1 98 ? -7.199 3.726 10.079 1.00 95.69 98 GLN A O 1
ATOM 764 N N . LYS A 1 99 ? -9.207 3.300 10.948 1.00 96.00 99 LYS A N 1
ATOM 765 C CA . LYS A 1 99 ? -9.606 2.396 9.863 1.00 96.00 99 LYS A CA 1
ATOM 766 C C . LYS A 1 99 ? -9.682 3.125 8.519 1.00 96.00 99 LYS A C 1
ATOM 768 O O . LYS A 1 99 ? -9.207 2.599 7.511 1.00 96.00 99 LYS A O 1
ATOM 773 N N . GLN A 1 100 ? -10.236 4.338 8.490 1.00 95.06 100 GLN A N 1
ATOM 774 C CA . GLN A 1 100 ? -10.306 5.144 7.269 1.00 95.06 100 GLN A CA 1
ATOM 775 C C . GLN A 1 100 ? -8.927 5.579 6.766 1.00 95.06 100 GLN A C 1
ATOM 777 O O . GLN A 1 100 ? -8.698 5.561 5.554 1.00 95.06 100 GLN A O 1
ATOM 782 N N . SER A 1 101 ? -7.995 5.935 7.655 1.00 93.94 101 SER A N 1
ATOM 783 C CA . SER A 1 101 ? -6.631 6.283 7.243 1.00 93.94 101 SER A CA 1
ATOM 784 C C . SER A 1 101 ? -5.896 5.079 6.643 1.00 93.94 101 SER A C 1
ATOM 786 O O . SER A 1 101 ? -5.284 5.208 5.583 1.00 93.94 101 SER A O 1
ATOM 788 N N . LEU A 1 102 ? -6.047 3.887 7.233 1.00 93.69 102 LEU A N 1
ATOM 789 C CA . LEU A 1 102 ? -5.492 2.640 6.695 1.00 93.69 102 LEU A CA 1
ATOM 790 C C . LEU A 1 102 ? -6.071 2.284 5.320 1.00 93.69 102 LEU A C 1
ATOM 792 O O . LEU A 1 102 ? -5.333 1.852 4.434 1.00 93.69 102 LEU A O 1
ATOM 796 N N . LEU A 1 103 ? -7.380 2.471 5.118 1.00 93.19 103 LEU A N 1
ATOM 797 C CA . LEU A 1 103 ? -8.022 2.255 3.818 1.00 93.19 103 LEU A CA 1
ATOM 798 C C . LEU A 1 103 ? -7.479 3.216 2.756 1.00 93.19 103 LEU A C 1
ATOM 800 O O . LEU A 1 103 ? -7.135 2.773 1.661 1.00 93.19 103 LEU A O 1
ATOM 804 N N . ARG A 1 104 ? -7.336 4.507 3.085 1.00 91.94 104 ARG A N 1
ATOM 805 C CA . ARG A 1 104 ? -6.725 5.492 2.177 1.00 91.94 104 ARG A CA 1
ATOM 806 C C . ARG A 1 104 ? -5.289 5.116 1.824 1.00 91.94 104 ARG A C 1
ATOM 808 O O . ARG A 1 104 ? -4.943 5.143 0.649 1.00 91.94 104 ARG A O 1
ATOM 815 N N . GLN A 1 105 ? -4.484 4.703 2.805 1.00 91.19 105 GLN A N 1
ATOM 816 C CA . GLN A 1 105 ? -3.106 4.274 2.556 1.00 91.19 105 GLN A CA 1
ATOM 817 C C . GLN A 1 105 ? -3.043 3.058 1.621 1.00 91.19 105 GLN A C 1
ATOM 819 O O . GLN A 1 105 ? -2.220 3.031 0.711 1.00 91.19 105 GLN A O 1
ATOM 824 N N . LYS A 1 106 ? -3.927 2.066 1.803 1.00 89.31 106 LYS A N 1
ATOM 825 C CA . LYS A 1 106 ? -4.009 0.902 0.906 1.00 89.31 106 LYS A CA 1
ATOM 826 C C . LYS A 1 106 ? -4.368 1.296 -0.527 1.00 89.31 106 LYS A C 1
ATOM 828 O O . LYS A 1 106 ? -3.770 0.765 -1.454 1.00 89.31 106 LYS A O 1
ATOM 833 N N . ILE A 1 107 ? -5.312 2.224 -0.709 1.00 88.25 107 ILE A N 1
ATOM 834 C CA . ILE A 1 107 ? -5.692 2.724 -2.041 1.00 88.25 107 ILE A CA 1
ATOM 835 C C . ILE A 1 107 ? -4.497 3.409 -2.713 1.00 88.25 107 ILE A C 1
ATOM 837 O O . ILE A 1 107 ? -4.192 3.084 -3.854 1.00 88.25 107 ILE A O 1
ATOM 841 N N . ILE A 1 108 ? -3.796 4.293 -1.995 1.00 87.25 108 ILE A N 1
ATOM 842 C CA . ILE A 1 108 ? -2.615 5.000 -2.516 1.00 87.25 108 ILE A CA 1
ATOM 843 C C . ILE A 1 108 ? -1.521 4.005 -2.918 1.00 87.25 108 ILE A C 1
ATOM 845 O O . ILE A 1 108 ? -1.000 4.086 -4.026 1.00 87.25 108 ILE A O 1
ATOM 849 N N . ASN A 1 109 ? -1.211 3.034 -2.054 1.00 89.19 109 ASN A N 1
ATOM 850 C CA . ASN A 1 109 ? -0.196 2.023 -2.349 1.00 89.19 109 ASN A CA 1
ATOM 851 C C . ASN A 1 109 ? -0.565 1.183 -3.582 1.00 89.19 109 ASN A C 1
ATOM 853 O O . ASN A 1 109 ? 0.299 0.894 -4.401 1.00 89.19 109 ASN A O 1
ATOM 857 N N . ASN A 1 110 ? -1.837 0.805 -3.735 1.00 87.62 110 ASN A N 1
ATOM 858 C CA . ASN A 1 110 ? -2.282 0.051 -4.907 1.00 87.62 110 ASN A CA 1
ATOM 859 C C . ASN A 1 110 ? -2.199 0.886 -6.193 1.00 87.62 110 ASN A C 1
ATOM 861 O O . ASN A 1 110 ? -1.741 0.376 -7.207 1.00 87.62 110 ASN A O 1
ATOM 865 N N . GLN A 1 111 ? -2.577 2.168 -6.146 1.00 86.19 111 GLN A N 1
ATOM 866 C CA . GLN A 1 111 ? -2.436 3.072 -7.294 1.00 86.19 111 GLN A CA 1
ATOM 867 C C . GLN A 1 111 ? -0.971 3.248 -7.715 1.00 86.19 111 GLN A C 1
ATOM 869 O O . GLN A 1 111 ? -0.681 3.305 -8.909 1.00 86.19 111 GLN A O 1
ATOM 874 N N . ASP A 1 112 ? -0.050 3.312 -6.751 1.00 88.69 112 ASP A N 1
ATOM 875 C CA . ASP A 1 112 ? 1.387 3.376 -7.026 1.00 88.69 112 ASP A CA 1
ATOM 876 C C . ASP A 1 112 ? 1.901 2.079 -7.677 1.00 88.69 112 ASP A C 1
ATOM 878 O O . ASP A 1 112 ? 2.630 2.128 -8.666 1.00 88.69 112 ASP A O 1
ATOM 882 N N . ILE A 1 113 ? 1.447 0.913 -7.201 1.00 88.19 113 ILE A N 1
ATOM 883 C CA . ILE A 1 113 ? 1.762 -0.387 -7.817 1.00 88.19 113 ILE A CA 1
ATOM 884 C C . ILE A 1 113 ? 1.244 -0.454 -9.260 1.00 88.19 113 ILE A C 1
ATOM 886 O O . ILE A 1 113 ? 1.992 -0.855 -10.152 1.00 88.19 113 ILE A O 1
ATOM 890 N N . ASP A 1 114 ? 0.004 -0.034 -9.517 1.00 89.19 114 ASP A N 1
ATOM 891 C CA . ASP A 1 114 ? -0.572 -0.030 -10.868 1.00 89.19 114 ASP A CA 1
ATOM 892 C C . ASP A 1 114 ? 0.221 0.889 -11.815 1.00 89.19 114 ASP A C 1
ATOM 894 O O . ASP A 1 114 ? 0.502 0.523 -12.961 1.00 89.19 114 ASP A O 1
ATOM 898 N N . ALA A 1 115 ? 0.649 2.059 -11.327 1.00 88.38 115 ALA A N 1
ATOM 899 C CA . ALA A 1 115 ? 1.503 2.972 -12.082 1.00 88.38 115 ALA A CA 1
ATOM 900 C C . ALA A 1 115 ? 2.880 2.356 -12.391 1.00 88.38 115 ALA A C 1
ATOM 902 O O . ALA A 1 115 ? 3.368 2.469 -13.520 1.00 88.38 115 ALA A O 1
ATOM 903 N N . GLN A 1 116 ? 3.488 1.660 -11.425 1.00 88.12 116 GLN A N 1
ATOM 904 C CA . GLN A 1 116 ? 4.748 0.940 -11.623 1.00 88.12 116 GLN A CA 1
ATOM 905 C C . GLN A 1 116 ? 4.600 -0.203 -12.639 1.00 88.12 116 GLN A C 1
ATOM 907 O O . GLN A 1 116 ? 5.437 -0.336 -13.533 1.00 88.12 116 GLN A O 1
ATOM 912 N N . ILE A 1 117 ? 3.523 -0.994 -12.564 1.00 92.25 117 ILE A N 1
ATOM 913 C CA . ILE A 1 117 ? 3.235 -2.068 -13.528 1.00 92.25 117 ILE A CA 1
ATOM 914 C C . ILE A 1 117 ? 3.117 -1.496 -14.943 1.00 92.25 117 ILE A C 1
ATOM 916 O O . ILE A 1 117 ? 3.758 -2.010 -15.862 1.00 92.25 117 ILE A O 1
ATOM 920 N N . ALA A 1 118 ? 2.362 -0.409 -15.125 1.00 93.19 118 ALA A N 1
ATOM 921 C CA . ALA A 1 118 ? 2.216 0.240 -16.426 1.00 93.19 118 ALA A CA 1
ATOM 922 C C . ALA A 1 118 ? 3.559 0.762 -16.975 1.00 93.19 118 ALA A C 1
ATOM 924 O O . ALA A 1 118 ? 3.834 0.652 -18.173 1.00 93.19 118 ALA A O 1
ATOM 925 N N . ALA A 1 119 ? 4.424 1.301 -16.110 1.00 90.50 119 ALA A N 1
ATOM 926 C CA . ALA A 1 119 ? 5.765 1.737 -16.496 1.00 90.50 119 ALA A CA 1
ATOM 927 C C . ALA A 1 119 ? 6.661 0.558 -16.920 1.00 90.50 119 ALA A C 1
ATOM 929 O O . ALA A 1 119 ? 7.352 0.637 -17.943 1.00 90.50 119 ALA A O 1
ATOM 930 N N . PHE A 1 120 ? 6.621 -0.557 -16.183 1.00 90.50 120 PHE A N 1
ATOM 931 C CA . PHE A 1 120 ? 7.367 -1.766 -16.535 1.00 90.50 120 PHE A CA 1
ATOM 932 C C . PHE A 1 120 ? 6.871 -2.401 -17.834 1.00 90.50 120 PHE A C 1
ATOM 934 O O . PHE A 1 120 ? 7.694 -2.823 -18.644 1.00 90.50 120 PHE A O 1
ATOM 941 N N . GLN A 1 121 ? 5.559 -2.413 -18.078 1.00 93.88 121 GLN A N 1
ATOM 942 C CA . GLN A 1 121 ? 4.982 -2.893 -19.337 1.00 93.88 121 GLN A CA 1
ATOM 943 C C . GLN A 1 121 ? 5.488 -2.078 -20.530 1.00 93.88 121 GLN A C 1
ATOM 945 O O . GLN A 1 121 ? 6.036 -2.658 -21.464 1.00 93.88 121 GLN A O 1
ATOM 950 N N . LYS A 1 122 ? 5.426 -0.740 -20.457 1.00 92.62 122 LYS A N 1
ATOM 951 C CA . LYS A 1 122 ? 5.980 0.137 -21.507 1.00 92.62 122 LYS A CA 1
ATOM 952 C C . LYS A 1 122 ? 7.471 -0.093 -21.735 1.00 92.62 122 LYS A C 1
ATOM 954 O O . LYS A 1 122 ? 7.932 -0.125 -22.871 1.00 92.62 122 LYS A O 1
ATOM 959 N N . THR A 1 123 ? 8.233 -0.271 -20.659 1.00 92.75 123 THR A N 1
ATOM 960 C CA . THR A 1 123 ? 9.670 -0.563 -20.754 1.00 92.75 123 THR A CA 1
ATOM 961 C C . THR A 1 123 ? 9.915 -1.907 -21.446 1.00 92.75 123 THR A C 1
ATOM 963 O O . THR A 1 123 ? 10.801 -2.010 -22.292 1.00 92.75 123 THR A O 1
ATOM 966 N N . GLY A 1 124 ? 9.103 -2.924 -21.139 1.00 93.25 124 GLY A N 1
ATOM 967 C CA . GLY A 1 124 ? 9.137 -4.226 -21.803 1.00 93.25 124 GLY A CA 1
ATOM 968 C C . GLY A 1 124 ? 8.785 -4.147 -23.290 1.00 93.25 124 GLY A C 1
ATOM 969 O O . GLY A 1 124 ? 9.488 -4.734 -24.109 1.00 93.25 124 GLY A O 1
ATOM 970 N N . GLU A 1 125 ? 7.757 -3.379 -23.656 1.00 93.44 125 GLU A N 1
ATOM 971 C CA . GLU A 1 125 ? 7.372 -3.132 -25.053 1.00 93.44 125 GLU A CA 1
ATOM 972 C C . GLU A 1 125 ? 8.500 -2.457 -25.844 1.00 93.44 125 GLU A C 1
ATOM 974 O O . GLU A 1 125 ? 8.858 -2.924 -26.925 1.00 93.44 125 GLU A O 1
ATOM 979 N N . ILE A 1 126 ? 9.120 -1.413 -25.283 1.00 92.25 126 ILE A N 1
ATOM 980 C CA . ILE A 1 126 ? 10.263 -0.723 -25.900 1.00 92.25 126 ILE A CA 1
ATOM 981 C C . ILE A 1 126 ? 11.446 -1.680 -26.068 1.00 92.25 126 ILE A C 1
ATOM 983 O O . ILE A 1 126 ? 12.074 -1.708 -27.128 1.00 92.25 126 ILE A O 1
ATOM 987 N N . ALA A 1 127 ? 11.753 -2.483 -25.047 1.00 90.19 127 ALA A N 1
ATOM 988 C CA . ALA A 1 127 ? 12.837 -3.458 -25.115 1.00 90.19 127 ALA A CA 1
ATOM 989 C C . ALA A 1 127 ? 12.575 -4.526 -26.188 1.00 90.19 127 ALA A C 1
ATOM 991 O O . ALA A 1 127 ? 13.491 -4.908 -26.918 1.00 90.19 127 ALA A O 1
ATOM 992 N N . GLN A 1 128 ? 11.326 -4.975 -26.327 1.00 90.94 128 GLN A N 1
ATOM 993 C CA . GLN A 1 128 ? 10.929 -5.941 -27.347 1.00 90.94 128 GLN A CA 1
ATOM 994 C C . GLN A 1 128 ? 10.991 -5.342 -28.760 1.00 90.94 128 GLN A C 1
ATOM 996 O O . GLN A 1 128 ? 11.481 -6.012 -29.671 1.00 90.94 128 GLN A O 1
ATOM 1001 N N . ALA A 1 129 ? 10.557 -4.091 -28.939 1.00 87.12 129 ALA A N 1
ATOM 1002 C CA . ALA A 1 129 ? 10.678 -3.368 -30.205 1.00 87.12 129 ALA A CA 1
ATOM 1003 C C . ALA A 1 129 ? 12.152 -3.171 -30.589 1.00 87.12 129 ALA A C 1
ATOM 1005 O O . ALA A 1 129 ? 12.571 -3.592 -31.661 1.00 87.12 129 ALA A O 1
ATOM 1006 N N . THR A 1 130 ? 12.973 -2.685 -29.654 1.00 86.50 130 THR A N 1
ATOM 1007 C CA . THR A 1 130 ? 14.422 -2.511 -29.851 1.00 86.50 130 THR A CA 1
ATOM 1008 C C . THR A 1 130 ? 15.099 -3.834 -30.213 1.00 86.50 130 THR A C 1
ATOM 1010 O O . THR A 1 130 ? 15.937 -3.888 -31.108 1.00 86.50 130 THR A O 1
ATOM 1013 N N . LYS A 1 131 ? 14.730 -4.935 -29.546 1.00 87.88 131 LYS A N 1
ATOM 1014 C CA . LYS A 1 131 ? 15.234 -6.271 -29.884 1.00 87.88 131 LYS A CA 1
ATOM 1015 C C . LYS A 1 131 ? 14.844 -6.678 -31.307 1.00 87.88 131 LYS A C 1
ATOM 1017 O O . LYS A 1 131 ? 15.672 -7.255 -32.005 1.00 87.88 131 LYS A O 1
ATOM 1022 N N . SER A 1 132 ? 13.603 -6.417 -31.715 1.00 85.94 132 SER A N 1
ATOM 1023 C CA . SER A 1 132 ? 13.132 -6.701 -33.073 1.00 85.94 132 SER A CA 1
ATOM 1024 C C . SER A 1 132 ? 13.933 -5.912 -34.110 1.00 85.94 132 SER A C 1
ATOM 1026 O O . SER A 1 132 ? 14.418 -6.499 -35.073 1.00 85.94 132 SER A O 1
ATOM 1028 N N . ASP A 1 133 ? 14.149 -4.619 -33.878 1.00 84.19 133 ASP A N 1
ATOM 1029 C CA . ASP A 1 133 ? 14.918 -3.756 -34.780 1.00 84.19 133 ASP A CA 1
ATOM 1030 C C . ASP A 1 133 ? 16.374 -4.225 -34.907 1.00 84.19 133 ASP A C 1
ATOM 1032 O O . ASP A 1 133 ? 16.911 -4.330 -36.009 1.00 84.19 133 ASP A O 1
ATOM 1036 N N . LEU A 1 134 ? 17.000 -4.608 -33.788 1.00 81.88 134 LEU A N 1
ATOM 1037 C CA . LEU A 1 134 ? 18.361 -5.150 -33.783 1.00 81.88 134 LEU A CA 1
ATOM 1038 C C . LEU A 1 134 ? 18.477 -6.495 -34.517 1.00 81.88 134 LEU A C 1
ATOM 1040 O O . LEU A 1 134 ? 19.508 -6.760 -35.132 1.00 81.88 134 LEU A O 1
ATOM 1044 N N . LEU A 1 135 ? 17.450 -7.350 -34.450 1.00 84.44 135 LEU A N 1
ATOM 1045 C CA . LEU A 1 135 ? 17.436 -8.646 -35.139 1.00 84.44 135 LEU A CA 1
ATOM 1046 C C . LEU A 1 135 ? 17.174 -8.518 -36.641 1.00 84.44 135 LEU A C 1
ATOM 1048 O O . LEU A 1 135 ? 17.732 -9.291 -37.418 1.00 84.44 135 LEU A O 1
ATOM 1052 N N . ASN A 1 136 ? 16.340 -7.562 -37.047 1.00 83.25 136 ASN A N 1
ATOM 1053 C CA . ASN A 1 136 ? 16.008 -7.341 -38.454 1.00 83.25 136 ASN A CA 1
ATOM 1054 C C . ASN A 1 136 ? 17.173 -6.707 -39.236 1.00 83.25 136 ASN A C 1
ATOM 1056 O O . ASN A 1 136 ? 17.244 -6.863 -40.454 1.00 83.25 136 ASN A O 1
ATOM 1060 N N . GLY A 1 137 ? 18.120 -6.065 -38.541 1.00 76.38 137 GLY A N 1
ATOM 1061 C CA . GLY A 1 137 ? 19.279 -5.425 -39.158 1.00 76.38 137 GLY A CA 1
ATOM 1062 C C . GLY A 1 137 ? 18.916 -4.147 -39.931 1.00 76.38 137 GLY A C 1
ATOM 1063 O O . GLY A 1 137 ? 17.792 -3.658 -39.826 1.00 76.38 137 GLY A O 1
ATOM 1064 N N . PRO A 1 138 ? 19.866 -3.561 -40.685 1.00 77.69 138 PRO A N 1
ATOM 1065 C CA . PRO A 1 138 ? 19.628 -2.339 -41.454 1.00 77.69 138 PRO A CA 1
ATOM 1066 C C . PRO A 1 138 ? 18.564 -2.549 -42.533 1.00 77.69 138 PRO A C 1
ATOM 1068 O O . PRO A 1 138 ? 18.578 -3.576 -43.218 1.00 77.69 138 PRO A O 1
ATOM 1071 N N . ASP A 1 139 ? 17.690 -1.559 -42.733 1.00 80.88 139 ASP A N 1
ATOM 1072 C CA . ASP A 1 139 ? 16.659 -1.642 -43.764 1.00 80.88 139 ASP A CA 1
ATOM 1073 C C . ASP A 1 139 ? 17.296 -1.782 -45.159 1.00 80.88 139 ASP A C 1
ATOM 1075 O O . ASP A 1 139 ? 18.338 -1.208 -45.493 1.00 80.88 139 ASP A O 1
ATOM 1079 N N . THR A 1 140 ? 16.630 -2.552 -46.009 1.00 82.38 140 THR A N 1
ATOM 1080 C CA . THR A 1 140 ? 16.964 -2.732 -47.422 1.00 82.38 140 THR A CA 1
ATOM 1081 C C . THR A 1 140 ? 17.113 -1.400 -48.161 1.00 82.38 140 THR A C 1
ATOM 1083 O O . THR A 1 140 ? 17.969 -1.284 -49.044 1.00 82.38 140 THR A O 1
ATOM 1086 N N . THR A 1 141 ? 16.345 -0.383 -47.760 1.00 83.69 141 THR A N 1
ATOM 1087 C CA . THR A 1 141 ? 16.427 0.986 -48.277 1.00 83.69 141 THR A CA 1
ATOM 1088 C C . THR A 1 141 ? 17.768 1.642 -47.947 1.00 83.69 141 THR A C 1
ATOM 1090 O O . THR A 1 141 ? 18.418 2.189 -48.841 1.00 83.69 141 THR A O 1
ATOM 1093 N N . ASP A 1 142 ? 18.228 1.531 -46.698 1.00 83.00 142 ASP A N 1
ATOM 1094 C CA . ASP A 1 142 ? 19.512 2.085 -46.252 1.00 83.00 142 ASP A CA 1
ATOM 1095 C C . ASP A 1 142 ? 20.679 1.392 -46.959 1.00 83.00 142 ASP A C 1
ATOM 1097 O O . ASP A 1 142 ? 21.611 2.039 -47.448 1.00 83.00 142 ASP A O 1
ATOM 1101 N N . ILE A 1 143 ? 20.593 0.066 -47.109 1.00 85.31 143 ILE A N 1
ATOM 1102 C CA . ILE A 1 143 ? 21.576 -0.719 -47.862 1.00 85.31 143 ILE A CA 1
ATOM 1103 C C . ILE A 1 143 ? 21.617 -0.265 -49.328 1.00 85.31 143 ILE A C 1
ATOM 1105 O O . ILE A 1 143 ? 22.700 -0.108 -49.897 1.00 85.31 143 ILE A O 1
ATOM 1109 N N . ALA A 1 144 ? 20.461 -0.048 -49.961 1.00 86.75 144 ALA A N 1
ATOM 1110 C CA . ALA A 1 144 ? 20.383 0.414 -51.344 1.00 86.75 144 ALA A CA 1
ATOM 1111 C C . ALA A 1 144 ? 20.952 1.833 -51.510 1.00 86.75 144 ALA A C 1
ATOM 1113 O O . ALA A 1 144 ? 21.710 2.087 -52.451 1.00 86.75 144 ALA A O 1
ATOM 1114 N N . LEU A 1 145 ? 20.652 2.744 -50.580 1.00 92.19 145 LEU A N 1
ATOM 1115 C CA . LEU A 1 145 ? 21.207 4.096 -50.568 1.00 92.19 145 LEU A CA 1
ATOM 1116 C C . LEU A 1 145 ? 22.736 4.065 -50.460 1.00 92.19 145 LEU A C 1
ATOM 1118 O O . LEU A 1 145 ? 23.422 4.726 -51.246 1.00 92.19 145 LEU A O 1
ATOM 1122 N N . GLN A 1 146 ? 23.271 3.248 -49.549 1.00 90.38 146 GLN A N 1
ATOM 1123 C CA . GLN A 1 146 ? 24.712 3.115 -49.362 1.00 90.38 146 GLN A CA 1
ATOM 1124 C C . GLN A 1 146 ? 25.389 2.470 -50.577 1.00 90.38 146 GLN A C 1
ATOM 1126 O O . GLN A 1 146 ? 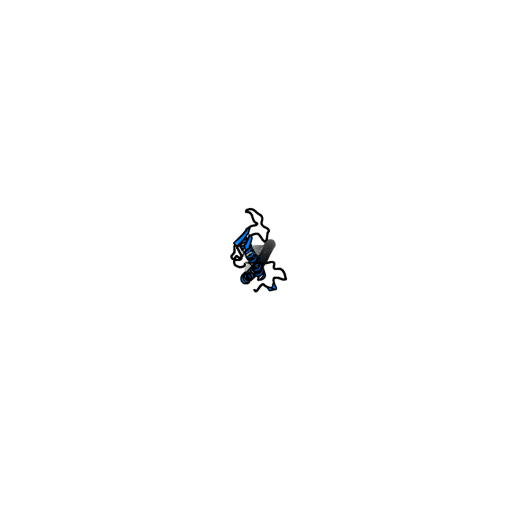26.439 2.940 -51.016 1.00 90.38 146 GLN A O 1
ATOM 1131 N N . LYS A 1 147 ? 24.771 1.455 -51.197 1.00 91.81 147 LYS A N 1
ATOM 1132 C CA . LYS A 1 147 ? 25.255 0.869 -52.460 1.00 91.81 147 LYS A CA 1
ATOM 1133 C C . LYS A 1 147 ? 25.312 1.905 -53.581 1.00 91.81 147 LYS A C 1
ATOM 1135 O O . LYS A 1 147 ? 26.312 1.977 -54.290 1.00 91.81 147 LYS A O 1
ATOM 1140 N N . ASN A 1 148 ? 24.289 2.748 -53.708 1.00 92.25 148 ASN A N 1
ATOM 1141 C CA . ASN A 1 148 ? 24.275 3.834 -54.689 1.00 92.25 148 ASN A CA 1
ATOM 1142 C C . ASN A 1 148 ? 25.332 4.909 -54.387 1.00 92.25 148 ASN A C 1
ATOM 1144 O O . ASN A 1 148 ? 25.900 5.499 -55.307 1.00 92.25 148 ASN A O 1
ATOM 1148 N N . ALA A 1 149 ? 25.619 5.186 -53.113 1.00 92.00 149 ALA A N 1
ATOM 1149 C CA . ALA A 1 149 ? 26.719 6.068 -52.727 1.00 92.00 149 ALA A CA 1
ATOM 1150 C C . ALA A 1 149 ? 28.083 5.477 -53.126 1.00 92.00 149 ALA A C 1
ATOM 1152 O O . ALA A 1 149 ? 28.879 6.176 -53.751 1.00 92.00 149 ALA A O 1
ATOM 1153 N N . ILE A 1 150 ? 28.312 4.185 -52.862 1.00 94.38 150 ILE A N 1
ATOM 1154 C CA . ILE A 1 150 ? 29.535 3.471 -53.266 1.00 94.38 150 ILE A CA 1
ATOM 1155 C C . ILE A 1 150 ? 29.680 3.461 -54.790 1.00 94.38 150 ILE A C 1
ATOM 1157 O O . ILE A 1 150 ? 30.742 3.803 -55.299 1.00 94.38 150 ILE A O 1
ATOM 1161 N N . ALA A 1 151 ? 28.616 3.144 -55.533 1.00 93.69 151 ALA A N 1
ATOM 1162 C CA . ALA A 1 151 ? 28.647 3.133 -56.995 1.00 93.69 151 ALA A CA 1
ATOM 1163 C C . ALA A 1 151 ? 29.010 4.511 -57.580 1.00 93.69 151 ALA A C 1
ATOM 1165 O O . ALA A 1 151 ? 29.814 4.606 -58.507 1.00 93.69 151 ALA A O 1
ATOM 1166 N N . ARG A 1 152 ? 28.475 5.599 -57.006 1.00 91.62 152 ARG A N 1
ATOM 1167 C CA . ARG A 1 152 ? 28.835 6.974 -57.398 1.00 91.62 152 ARG A CA 1
ATOM 1168 C C . ARG A 1 152 ? 30.281 7.322 -57.055 1.00 91.62 152 ARG A C 1
ATOM 1170 O O . ARG A 1 152 ? 30.956 7.964 -57.862 1.00 91.62 152 ARG A O 1
ATOM 1177 N N . ALA A 1 153 ? 30.754 6.908 -55.882 1.00 91.00 153 ALA A N 1
ATOM 1178 C CA . ALA A 1 153 ? 32.141 7.103 -55.478 1.00 91.00 153 ALA A CA 1
ATOM 1179 C C . ALA A 1 153 ? 33.097 6.358 -56.420 1.00 91.00 153 ALA A C 1
ATOM 1181 O O . ALA A 1 153 ? 34.064 6.953 -56.886 1.00 91.00 153 ALA A O 1
ATOM 1182 N N . GLN A 1 154 ? 32.772 5.115 -56.789 1.00 93.56 154 GLN A N 1
ATOM 1183 C CA . GLN A 1 154 ? 33.560 4.329 -57.736 1.00 93.56 154 GLN A CA 1
ATOM 1184 C C . GLN A 1 154 ? 33.601 4.984 -59.119 1.00 93.56 154 GLN A C 1
ATOM 1186 O O . GLN A 1 154 ? 34.679 5.208 -59.652 1.00 93.56 154 GLN A O 1
ATOM 1191 N N . ALA A 1 155 ? 32.453 5.404 -59.660 1.00 95.00 155 ALA A N 1
ATOM 1192 C CA . ALA A 1 155 ? 32.412 6.101 -60.947 1.00 95.00 155 ALA A CA 1
ATOM 1193 C C . ALA A 1 155 ? 33.208 7.422 -60.936 1.00 95.00 155 ALA A C 1
ATOM 1195 O O . ALA A 1 155 ? 33.759 7.841 -61.954 1.00 95.00 155 ALA A O 1
ATOM 1196 N N . THR A 1 156 ? 33.264 8.098 -59.785 1.00 94.38 156 THR A N 1
ATOM 1197 C CA . THR A 1 156 ? 34.075 9.310 -59.609 1.00 94.38 156 THR A CA 1
ATOM 1198 C C . THR A 1 156 ? 35.561 8.974 -59.575 1.00 94.38 156 THR A C 1
ATOM 1200 O O . THR A 1 156 ? 36.342 9.652 -60.240 1.00 94.38 156 THR A O 1
ATOM 1203 N N . LEU A 1 157 ? 35.943 7.920 -58.852 1.00 93.88 157 LEU A N 1
ATOM 1204 C CA . LEU A 1 157 ? 37.316 7.428 -58.800 1.00 93.88 157 LEU A CA 1
ATOM 1205 C C . LEU A 1 157 ? 37.806 7.007 -60.190 1.00 93.88 157 LEU A C 1
ATOM 1207 O O . LEU A 1 157 ? 38.878 7.433 -60.604 1.00 93.88 157 LEU A O 1
ATOM 1211 N N . ASP A 1 158 ? 37.004 6.244 -60.933 1.00 94.69 158 ASP A N 1
ATOM 1212 C CA . ASP A 1 158 ? 37.344 5.786 -62.283 1.00 94.69 158 ASP A CA 1
ATOM 1213 C C . ASP A 1 158 ? 37.543 6.972 -63.237 1.00 94.69 158 ASP A C 1
ATOM 1215 O O . ASP A 1 158 ? 38.515 7.010 -63.994 1.00 94.69 158 ASP A O 1
ATOM 1219 N N . ARG A 1 159 ? 36.671 7.989 -63.155 1.00 93.44 159 ARG A N 1
ATOM 1220 C CA . ARG A 1 159 ? 36.838 9.233 -63.918 1.00 93.44 159 ARG A CA 1
ATOM 1221 C C . ARG A 1 159 ? 38.141 9.938 -63.549 1.00 93.44 159 ARG A C 1
ATOM 1223 O O . ARG A 1 159 ? 38.903 10.277 -64.442 1.00 93.44 159 ARG A O 1
ATOM 1230 N N . GLN A 1 160 ? 38.426 10.111 -62.259 1.00 92.62 160 GLN A N 1
ATOM 1231 C CA . GLN A 1 160 ? 39.661 10.756 -61.802 1.00 92.62 160 GLN A CA 1
ATOM 1232 C C . GLN A 1 160 ? 40.917 9.984 -62.222 1.00 92.62 160 GLN A C 1
ATOM 1234 O O . GLN A 1 160 ? 41.929 10.602 -62.543 1.00 92.62 160 GLN A O 1
ATOM 1239 N N . MET A 1 161 ? 40.864 8.650 -62.245 1.00 92.06 161 MET A N 1
ATOM 1240 C CA . MET A 1 161 ? 41.959 7.822 -62.752 1.00 92.06 161 MET A CA 1
ATOM 1241 C C . MET A 1 161 ? 42.138 8.003 -64.259 1.00 92.06 161 MET A C 1
ATOM 1243 O O . MET A 1 161 ? 43.261 8.210 -64.709 1.00 92.06 161 MET A O 1
ATOM 1247 N N . SER A 1 162 ? 41.049 8.030 -65.030 1.00 88.12 162 SER A N 1
ATOM 1248 C CA . SER A 1 162 ? 41.118 8.325 -66.464 1.00 88.12 162 SER A CA 1
ATOM 1249 C C . SER A 1 162 ? 41.646 9.736 -66.741 1.00 88.12 162 SER A C 1
ATOM 1251 O O . SER A 1 162 ? 42.453 9.911 -67.649 1.00 88.12 162 SER A O 1
ATOM 1253 N N . ASP A 1 163 ? 41.215 10.739 -65.976 1.00 87.44 163 ASP A N 1
ATOM 1254 C CA . ASP A 1 163 ? 41.697 12.118 -66.099 1.00 87.44 163 ASP A CA 1
ATOM 1255 C C . ASP A 1 163 ? 43.188 12.202 -65.749 1.00 87.44 163 ASP A C 1
ATOM 1257 O O . ASP A 1 163 ? 43.959 12.869 -66.440 1.00 87.44 163 ASP A O 1
ATOM 1261 N N . ARG A 1 164 ? 43.615 11.460 -64.717 1.00 88.44 164 ARG A N 1
ATOM 1262 C CA . ARG A 1 164 ? 45.025 11.325 -64.350 1.00 88.44 164 ARG A CA 1
ATOM 1263 C C . ARG A 1 164 ? 45.851 10.741 -65.492 1.00 88.44 164 ARG A C 1
ATOM 1265 O O . ARG A 1 164 ? 46.909 11.284 -65.805 1.00 88.44 164 ARG A O 1
ATOM 1272 N N . ASP A 1 165 ? 45.389 9.650 -66.093 1.00 85.94 165 ASP A N 1
ATOM 1273 C CA . ASP A 1 165 ? 46.086 9.002 -67.204 1.00 85.94 165 ASP A CA 1
ATOM 1274 C C . ASP A 1 165 ? 46.134 9.914 -68.438 1.00 85.94 165 ASP A C 1
ATOM 1276 O O . ASP A 1 165 ? 47.165 9.989 -69.106 1.00 85.94 165 ASP A O 1
ATOM 1280 N N . ASN A 1 166 ? 45.074 10.691 -68.679 1.00 84.50 166 ASN A N 1
ATOM 1281 C CA . ASN A 1 166 ? 45.010 11.677 -69.759 1.00 84.50 166 ASN A CA 1
ATOM 1282 C C . ASN A 1 166 ? 45.963 12.873 -69.572 1.00 84.50 166 ASN A C 1
ATOM 1284 O O . ASN A 1 166 ? 46.297 13.523 -70.564 1.00 84.50 166 ASN A O 1
ATOM 1288 N N . PHE A 1 167 ? 46.462 13.158 -68.360 1.00 83.62 167 PHE A N 1
ATOM 1289 C CA . PHE A 1 167 ? 47.555 14.130 -68.193 1.00 83.62 167 PHE A CA 1
ATOM 1290 C C . PHE A 1 167 ? 48.866 13.657 -68.838 1.00 83.62 167 PHE A C 1
ATOM 1292 O O . PHE A 1 167 ? 49.735 14.477 -69.138 1.00 83.62 167 PHE A O 1
ATOM 1299 N N . LEU A 1 168 ? 49.032 12.349 -69.064 1.00 83.19 168 LEU A N 1
ATOM 1300 C CA . LEU A 1 168 ? 50.200 11.780 -69.728 1.00 83.19 168 LEU A CA 1
ATOM 1301 C C . LEU A 1 168 ? 49.900 11.525 -71.206 1.00 83.19 168 LEU A C 1
ATOM 1303 O O . LEU A 1 168 ? 49.370 10.484 -71.590 1.00 83.19 168 LEU A O 1
ATOM 1307 N N . ILE A 1 169 ? 50.324 12.447 -72.066 1.00 81.19 169 ILE A N 1
ATOM 1308 C CA . ILE A 1 169 ? 50.230 12.260 -73.516 1.00 81.19 169 ILE A CA 1
ATOM 1309 C C . ILE A 1 169 ? 51.247 11.195 -73.949 1.00 81.19 169 ILE A C 1
ATOM 1311 O O . ILE A 1 169 ? 52.459 11.382 -73.832 1.00 81.19 169 ILE A O 1
ATOM 1315 N N . ARG A 1 170 ? 50.752 10.070 -74.474 1.00 84.00 170 ARG A N 1
ATOM 1316 C CA . ARG A 1 170 ? 51.558 8.990 -75.063 1.00 84.00 170 ARG A CA 1
ATOM 1317 C C . ARG A 1 170 ? 51.266 8.886 -76.556 1.00 84.00 170 ARG A C 1
ATOM 1319 O O . ARG A 1 170 ? 50.136 9.097 -76.986 1.00 84.00 170 ARG A O 1
ATOM 1326 N N . ALA A 1 171 ? 52.281 8.547 -77.349 1.00 83.50 171 ALA A N 1
ATOM 1327 C CA . ALA A 1 171 ? 52.088 8.288 -78.772 1.00 83.50 171 ALA A CA 1
ATOM 1328 C C . ALA A 1 171 ? 51.196 7.048 -78.969 1.00 83.50 171 ALA A C 1
ATOM 1330 O O . ALA A 1 171 ? 51.420 6.021 -78.331 1.00 83.50 171 ALA A O 1
ATOM 1331 N N . SER A 1 172 ? 50.202 7.137 -79.857 1.00 85.00 172 SER A N 1
ATOM 1332 C CA . SER A 1 172 ? 49.296 6.021 -80.173 1.00 85.00 172 SER A CA 1
ATOM 1333 C C . SER A 1 172 ? 49.941 4.945 -81.055 1.00 85.00 172 SER A C 1
ATOM 1335 O O . SER A 1 172 ? 49.449 3.821 -81.103 1.00 85.00 172 SER A O 1
ATOM 1337 N N . PHE A 1 173 ? 51.038 5.273 -81.744 1.00 85.88 173 PHE A N 1
ATOM 1338 C CA . PHE A 1 173 ? 51.830 4.361 -82.570 1.00 85.88 173 PHE A CA 1
ATOM 1339 C C . PHE A 1 173 ? 53.296 4.823 -82.654 1.00 85.88 173 PHE A C 1
ATOM 1341 O O . PHE A 1 173 ? 53.625 5.961 -82.314 1.00 85.88 173 PHE A O 1
ATOM 1348 N N . SER A 1 174 ? 54.186 3.942 -83.118 1.00 84.44 174 SER A N 1
ATOM 1349 C CA . SER A 1 174 ? 55.605 4.254 -83.338 1.00 84.44 174 SER A CA 1
ATOM 1350 C C . SER A 1 174 ? 55.809 5.118 -84.587 1.00 84.44 174 SER A C 1
ATOM 1352 O O . SER A 1 174 ? 55.374 4.748 -85.678 1.00 84.44 174 SER A O 1
ATOM 1354 N N . GLY A 1 175 ? 56.517 6.240 -84.457 1.00 86.25 175 GLY A N 1
ATOM 1355 C CA . GLY A 1 175 ? 56.756 7.163 -85.564 1.00 86.25 175 GLY A CA 1
ATOM 1356 C C . GLY A 1 175 ? 57.793 8.235 -85.241 1.00 86.25 175 GLY A C 1
ATOM 1357 O O . GLY A 1 175 ? 58.485 8.150 -84.227 1.00 86.25 175 GLY A O 1
ATOM 1358 N N . VAL A 1 176 ? 57.896 9.238 -86.110 1.00 85.94 176 VAL A N 1
ATOM 1359 C CA . VAL A 1 176 ? 58.765 10.410 -85.932 1.00 85.94 176 VAL A CA 1
ATOM 1360 C C . VAL A 1 176 ? 57.894 11.625 -85.622 1.00 85.94 176 VAL A C 1
ATOM 1362 O O . VAL A 1 176 ? 56.816 11.785 -86.189 1.00 85.94 176 VAL A O 1
ATOM 1365 N N . VAL A 1 177 ? 58.334 12.461 -84.680 1.00 86.75 177 VAL A N 1
ATOM 1366 C CA . VAL A 1 177 ? 57.625 13.693 -84.309 1.00 86.75 177 VAL A CA 1
ATOM 1367 C C . VAL A 1 177 ? 57.904 14.763 -85.360 1.00 86.75 177 VAL A C 1
ATOM 1369 O O . VAL A 1 177 ? 59.047 15.185 -85.515 1.00 86.75 177 VAL A O 1
ATOM 1372 N N . ASP A 1 178 ? 56.860 15.220 -86.049 1.00 84.88 178 ASP A N 1
ATOM 1373 C CA . ASP A 1 178 ? 56.974 16.238 -87.098 1.00 84.88 178 ASP A CA 1
ATOM 1374 C C . ASP A 1 178 ? 56.907 17.655 -86.516 1.00 84.88 178 ASP A C 1
ATOM 1376 O O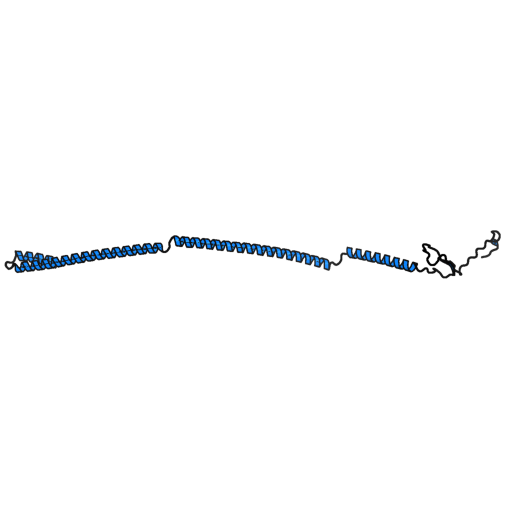 . ASP A 1 178 ? 57.672 18.540 -86.899 1.00 84.88 178 ASP A O 1
ATOM 1380 N N . LYS A 1 179 ? 55.958 17.889 -85.598 1.00 84.31 179 LYS A N 1
ATOM 1381 C CA . LYS A 1 179 ? 55.672 19.216 -85.036 1.00 84.31 179 LYS A CA 1
ATOM 1382 C C . LYS A 1 179 ? 55.121 19.123 -83.616 1.00 84.31 179 LYS A C 1
ATOM 1384 O O . LYS A 1 179 ? 54.290 18.259 -83.331 1.00 84.31 179 LYS A O 1
ATOM 1389 N N . ILE A 1 180 ? 55.548 20.055 -82.765 1.00 85.56 180 ILE A N 1
ATOM 1390 C CA . ILE A 1 180 ? 55.042 20.265 -81.404 1.00 85.56 180 ILE A CA 1
ATOM 1391 C C . ILE A 1 180 ? 54.483 21.690 -81.331 1.00 85.56 180 ILE A C 1
ATOM 1393 O O . ILE A 1 180 ? 55.207 22.650 -81.586 1.00 85.56 180 ILE A O 1
ATOM 1397 N N . ASP A 1 181 ? 53.201 21.815 -80.999 1.00 81.81 181 ASP A N 1
ATOM 1398 C CA . ASP A 1 181 ? 52.450 23.080 -80.980 1.00 81.81 181 ASP A CA 1
ATOM 1399 C C . ASP A 1 181 ? 52.211 23.626 -79.559 1.00 81.81 181 ASP A C 1
ATOM 1401 O O . ASP A 1 181 ? 51.432 24.559 -79.377 1.00 81.81 181 ASP A O 1
ATOM 1405 N N . PHE A 1 182 ? 52.887 23.072 -78.549 1.00 82.56 182 PHE A N 1
ATOM 1406 C CA . PHE A 1 182 ? 52.766 23.480 -77.147 1.00 82.56 182 PHE A CA 1
ATOM 1407 C C . PHE A 1 182 ? 54.067 24.067 -76.603 1.00 82.56 182 PHE A C 1
ATOM 1409 O O . PHE A 1 182 ? 55.162 23.635 -76.974 1.00 82.56 182 PHE A O 1
ATOM 1416 N N . ARG A 1 183 ? 53.948 25.004 -75.661 1.00 82.31 183 ARG A N 1
ATOM 1417 C CA . ARG A 1 183 ? 55.054 25.501 -74.838 1.00 82.31 183 ARG A CA 1
ATOM 1418 C C . ARG A 1 183 ? 54.792 25.199 -73.365 1.00 82.31 183 ARG A C 1
ATOM 1420 O O . ARG A 1 183 ? 53.654 25.070 -72.920 1.00 82.31 183 ARG A O 1
ATOM 1427 N N . VAL A 1 184 ? 55.870 25.070 -72.594 1.00 82.88 184 VAL A N 1
ATOM 1428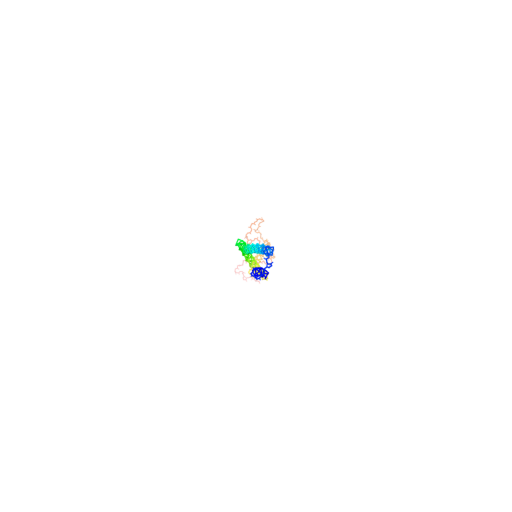 C CA . VAL A 1 184 ? 55.774 24.872 -71.141 1.00 82.88 184 VAL A CA 1
ATOM 1429 C C . VAL A 1 184 ? 55.093 26.094 -70.522 1.00 82.88 184 VAL A C 1
ATOM 1431 O O . VAL A 1 184 ? 55.559 27.215 -70.714 1.00 82.88 184 VAL A O 1
ATOM 1434 N N . GLY A 1 185 ? 54.011 25.866 -69.776 1.00 83.94 185 GLY A N 1
ATOM 1435 C CA . GLY A 1 185 ? 53.207 26.920 -69.149 1.00 83.94 185 GLY A CA 1
ATOM 1436 C C . GLY A 1 185 ? 51.946 27.319 -69.922 1.00 83.94 185 GLY A C 1
ATOM 1437 O O . GLY A 1 185 ? 51.156 28.098 -69.394 1.00 83.94 185 GLY A O 1
ATOM 1438 N N . ASP A 1 186 ? 51.716 26.775 -71.122 1.00 83.38 186 ASP A N 1
ATOM 1439 C CA . ASP A 1 186 ? 50.481 27.022 -71.869 1.00 83.38 186 ASP A CA 1
ATOM 1440 C C . ASP A 1 186 ? 49.274 26.337 -71.200 1.00 83.38 186 ASP A C 1
ATOM 1442 O O . ASP A 1 186 ? 49.340 25.179 -70.782 1.00 83.38 186 ASP A O 1
ATOM 1446 N N . MET A 1 187 ? 48.128 27.026 -71.157 1.00 76.81 187 MET A N 1
ATOM 1447 C CA . MET A 1 187 ? 46.844 26.396 -70.837 1.00 76.81 187 MET A CA 1
ATOM 1448 C C . MET A 1 187 ? 46.304 25.691 -72.082 1.00 76.81 187 MET A C 1
ATOM 1450 O O . MET A 1 187 ? 45.784 26.325 -73.001 1.00 76.81 187 MET A O 1
ATOM 1454 N N . THR A 1 188 ? 46.433 24.369 -72.133 1.00 70.19 188 THR A N 1
ATOM 1455 C CA . THR A 1 188 ? 46.035 23.587 -73.305 1.00 70.19 188 THR A CA 1
ATOM 1456 C C . THR A 1 188 ? 44.580 23.126 -73.192 1.00 70.19 188 THR A C 1
ATOM 1458 O O . THR A 1 188 ? 44.285 22.165 -72.490 1.00 70.19 188 THR A O 1
ATOM 1461 N N . ASN A 1 189 ? 43.673 23.757 -73.943 1.00 66.75 189 ASN A N 1
ATOM 1462 C CA . ASN A 1 189 ? 42.316 23.231 -74.185 1.00 66.75 189 ASN A CA 1
ATOM 1463 C C . ASN A 1 189 ? 42.222 22.456 -75.519 1.00 66.75 189 ASN A C 1
ATOM 1465 O O . ASN A 1 189 ? 41.133 22.107 -75.972 1.00 66.75 189 ASN A O 1
ATOM 1469 N N . ALA A 1 190 ? 43.353 22.254 -76.203 1.00 60.88 190 ALA A N 1
ATOM 1470 C CA . ALA A 1 190 ? 43.394 21.815 -77.592 1.00 60.88 190 ALA A CA 1
ATOM 1471 C C . ALA A 1 190 ? 43.494 20.287 -77.728 1.00 60.88 190 ALA A C 1
ATOM 1473 O O . ALA A 1 190 ? 44.390 19.654 -77.181 1.00 60.88 190 ALA A O 1
ATOM 1474 N N . THR A 1 191 ? 42.620 19.707 -78.554 1.00 62.75 191 THR A N 1
ATOM 1475 C CA . THR A 1 191 ? 42.559 18.266 -78.880 1.00 62.75 191 THR A CA 1
ATOM 1476 C C . THR A 1 191 ? 43.732 17.778 -79.750 1.00 62.75 191 THR A C 1
ATOM 1478 O O . THR A 1 191 ? 43.830 16.591 -80.051 1.00 62.75 191 THR A O 1
ATOM 1481 N N . LYS A 1 192 ? 44.611 18.675 -80.214 1.00 64.50 192 LYS A N 1
ATOM 1482 C CA . LYS A 1 192 ? 45.750 18.360 -81.089 1.00 64.50 192 LYS A CA 1
ATOM 1483 C C . LYS A 1 192 ? 46.923 19.277 -80.756 1.00 64.50 192 LYS A C 1
ATOM 1485 O O . LYS A 1 192 ? 46.742 20.489 -80.749 1.00 64.50 192 LYS A O 1
ATOM 1490 N N . GLY A 1 193 ? 48.116 18.718 -80.563 1.00 72.75 193 GLY A N 1
ATOM 1491 C CA . GLY A 1 193 ? 49.334 19.539 -80.543 1.00 72.75 193 GLY A CA 1
ATOM 1492 C C . GLY A 1 193 ? 50.672 18.807 -80.597 1.00 72.75 193 GLY A C 1
ATOM 1493 O O . GLY A 1 193 ? 51.710 19.442 -80.451 1.00 72.75 193 GLY A O 1
ATOM 1494 N N . ILE A 1 194 ? 50.677 17.501 -80.880 1.00 81.62 194 ILE A N 1
ATOM 1495 C CA . ILE A 1 194 ? 51.867 16.797 -81.373 1.00 81.62 194 ILE A CA 1
ATOM 1496 C C . ILE A 1 194 ? 51.453 16.043 -82.636 1.00 81.62 194 ILE A C 1
ATOM 1498 O O . ILE A 1 194 ? 50.489 15.277 -82.607 1.00 81.62 194 ILE A O 1
ATOM 1502 N N . SER A 1 195 ? 52.154 16.282 -83.743 1.00 84.44 195 SER A N 1
ATOM 1503 C CA . SER A 1 195 ? 51.967 15.541 -84.996 1.00 84.44 195 SER A CA 1
ATOM 1504 C C . SER A 1 195 ? 53.062 14.490 -85.128 1.00 84.44 195 SER A C 1
ATOM 1506 O O . SER A 1 195 ? 54.242 14.817 -85.000 1.00 84.44 195 SER A O 1
ATOM 1508 N N . ILE A 1 196 ? 52.664 13.238 -85.349 1.00 84.38 196 ILE A N 1
ATOM 1509 C CA . ILE A 1 196 ? 53.570 12.097 -85.509 1.00 84.38 196 ILE A CA 1
ATOM 1510 C C . ILE A 1 196 ? 53.297 11.472 -86.877 1.00 84.38 196 ILE A C 1
ATOM 1512 O O . ILE A 1 196 ? 52.153 11.114 -87.167 1.00 84.38 196 ILE A O 1
ATOM 1516 N N . SER A 1 197 ? 54.336 11.311 -87.695 1.00 84.56 197 SER A N 1
ATOM 1517 C CA . SER A 1 197 ? 54.282 10.585 -88.964 1.00 84.56 197 SER A CA 1
ATOM 1518 C C . SER A 1 197 ? 54.825 9.168 -88.794 1.00 84.56 197 SER A C 1
ATOM 1520 O O . SER A 1 197 ? 55.734 8.917 -88.002 1.00 84.56 197 SER A O 1
ATOM 1522 N N . SER A 1 198 ? 54.257 8.205 -89.527 1.00 84.56 198 SER A N 1
ATOM 1523 C CA . SER A 1 198 ? 54.801 6.846 -89.593 1.00 84.56 198 SER A CA 1
ATOM 1524 C C . SER A 1 198 ? 55.788 6.747 -90.762 1.00 84.56 198 SER A C 1
ATOM 1526 O O . SER A 1 198 ? 55.357 6.830 -91.914 1.00 84.56 198 SER A O 1
ATOM 1528 N N . PRO A 1 199 ? 57.094 6.522 -90.517 1.00 77.38 199 PRO A N 1
ATOM 1529 C CA . PRO A 1 199 ? 58.092 6.434 -91.587 1.00 77.38 199 PRO A CA 1
ATOM 1530 C C . PRO A 1 199 ? 57.878 5.249 -92.538 1.00 77.38 199 PRO A C 1
ATOM 1532 O O . PRO A 1 199 ? 58.422 5.238 -93.637 1.00 77.38 199 PRO A O 1
ATOM 1535 N N . GLY A 1 200 ? 57.100 4.242 -92.120 1.00 75.25 200 GLY A N 1
ATOM 1536 C CA . GLY A 1 200 ? 56.827 3.031 -92.899 1.00 75.25 200 GLY A CA 1
ATOM 1537 C C . GLY A 1 200 ? 55.708 3.167 -93.938 1.00 75.25 200 GLY A C 1
ATOM 1538 O O . GLY A 1 200 ? 55.533 2.258 -94.744 1.00 75.25 200 GLY A O 1
ATOM 1539 N N . MET A 1 201 ? 54.953 4.273 -93.947 1.00 71.62 201 MET A N 1
ATOM 1540 C CA . MET A 1 201 ? 53.887 4.538 -94.923 1.00 71.62 201 MET A CA 1
ATOM 1541 C C . MET A 1 201 ? 54.128 5.875 -95.630 1.00 71.62 201 MET A C 1
ATOM 1543 O O . MET A 1 201 ? 53.567 6.907 -95.266 1.00 71.62 201 MET A O 1
ATOM 1547 N N . VAL A 1 202 ? 54.951 5.850 -96.679 1.00 73.31 202 VAL A N 1
ATOM 1548 C CA . VAL A 1 202 ? 55.166 7.006 -97.560 1.00 73.31 202 VAL A CA 1
ATOM 1549 C C . VAL A 1 202 ? 54.355 6.813 -98.840 1.00 73.31 202 VAL A C 1
ATOM 1551 O O . VAL A 1 202 ? 54.609 5.898 -99.616 1.00 73.31 202 VAL A O 1
ATOM 1554 N N . SER A 1 203 ? 53.380 7.692 -99.078 1.00 78.31 203 SER A N 1
ATOM 1555 C CA . SER A 1 203 ? 52.634 7.745 -100.340 1.00 78.31 203 SER A CA 1
ATOM 1556 C C . SER A 1 203 ? 53.195 8.864 -101.212 1.00 78.31 203 SER A C 1
ATOM 1558 O O . SER A 1 203 ? 53.025 10.042 -100.897 1.00 78.31 203 SER A O 1
ATOM 1560 N N . VAL A 1 204 ? 53.804 8.518 -102.346 1.00 78.19 204 VAL A N 1
ATOM 1561 C CA . VAL A 1 204 ? 54.226 9.508 -103.348 1.00 78.19 204 VAL A CA 1
ATOM 1562 C C . VAL A 1 204 ? 53.038 9.830 -104.250 1.00 78.19 204 VAL A C 1
ATOM 1564 O O . VAL A 1 204 ? 52.568 8.983 -105.004 1.00 78.19 204 VAL A O 1
ATOM 1567 N N . LYS A 1 205 ? 52.527 11.060 -104.163 1.00 81.81 205 LYS A N 1
ATOM 1568 C CA . LYS A 1 205 ? 51.498 11.569 -105.080 1.00 81.81 205 LYS A CA 1
ATOM 1569 C C . LYS A 1 205 ? 52.178 12.309 -106.230 1.00 81.81 205 LYS A C 1
ATOM 1571 O O . LYS A 1 205 ? 52.615 13.443 -106.052 1.00 81.81 205 LYS A O 1
ATOM 1576 N N . ALA A 1 206 ? 52.256 11.682 -107.400 1.00 79.06 206 ALA A N 1
ATOM 1577 C CA . ALA A 1 206 ? 52.716 12.331 -108.625 1.00 79.06 206 ALA A CA 1
ATOM 1578 C C . ALA A 1 206 ? 51.519 12.905 -109.399 1.00 79.06 206 ALA A C 1
ATOM 1580 O O . ALA A 1 206 ? 50.521 12.216 -109.606 1.00 79.06 206 ALA A O 1
ATOM 1581 N N . LYS A 1 207 ? 51.611 14.169 -109.829 1.00 81.00 207 LYS A N 1
ATOM 1582 C CA . LYS A 1 207 ? 50.665 14.738 -110.798 1.00 81.00 207 LYS A CA 1
ATOM 1583 C C . LYS A 1 207 ? 51.113 14.303 -112.187 1.00 81.00 207 LYS A C 1
ATOM 1585 O O . LYS A 1 207 ? 52.134 14.781 -112.669 1.00 81.00 207 LYS A O 1
ATOM 1590 N N . ILE A 1 208 ? 50.376 13.376 -112.783 1.00 79.38 208 ILE A N 1
ATOM 1591 C CA . ILE A 1 208 ? 50.638 12.860 -114.126 1.00 79.38 208 ILE A CA 1
ATOM 1592 C C . ILE A 1 208 ? 49.522 13.381 -115.023 1.00 79.38 208 ILE A C 1
ATOM 1594 O O . ILE A 1 208 ? 48.354 13.347 -114.629 1.00 79.38 208 ILE A O 1
ATOM 1598 N N . ASP A 1 209 ? 49.885 13.908 -116.188 1.00 79.75 209 ASP A N 1
ATOM 1599 C CA . ASP A 1 209 ? 48.906 14.384 -117.159 1.00 79.75 209 ASP A CA 1
ATOM 1600 C C . ASP A 1 209 ? 48.058 13.207 -117.676 1.00 79.75 209 ASP A C 1
ATOM 1602 O O . ASP A 1 209 ? 48.533 12.070 -117.762 1.00 79.75 209 ASP A O 1
ATOM 1606 N N . GLN A 1 210 ? 46.794 13.459 -118.020 1.00 74.06 210 GLN A N 1
ATOM 1607 C CA . GLN A 1 210 ? 45.833 12.411 -118.388 1.00 74.06 210 GLN A CA 1
ATOM 1608 C C . GLN A 1 210 ? 46.303 11.595 -119.604 1.00 74.06 210 GLN A C 1
ATOM 1610 O O . GLN A 1 210 ? 45.946 10.428 -119.747 1.00 74.06 210 GLN A O 1
ATOM 1615 N N . VAL A 1 211 ? 47.137 12.189 -120.458 1.00 74.94 211 VAL A N 1
ATOM 1616 C CA . VAL A 1 211 ? 47.714 11.534 -121.639 1.00 74.94 211 VAL A CA 1
ATOM 1617 C C . VAL A 1 211 ? 48.859 10.578 -121.273 1.00 74.94 211 VAL A C 1
ATOM 1619 O O . VAL A 1 211 ? 49.079 9.578 -121.955 1.00 74.94 211 VAL A O 1
ATOM 1622 N N . ASP A 1 212 ? 49.573 10.848 -120.179 1.00 71.81 212 ASP A N 1
ATOM 1623 C CA . ASP A 1 212 ? 50.759 10.094 -119.766 1.00 71.81 212 ASP A CA 1
ATOM 1624 C C . ASP A 1 212 ? 50.465 9.012 -118.715 1.00 71.81 212 ASP A C 1
ATOM 1626 O O . ASP A 1 212 ? 51.271 8.093 -118.558 1.00 71.81 212 ASP A O 1
ATOM 1630 N N . ILE A 1 213 ? 49.288 9.027 -118.068 1.00 77.19 213 ILE A N 1
ATOM 1631 C CA . ILE A 1 213 ? 48.857 7.965 -117.133 1.00 77.19 213 ILE A CA 1
ATOM 1632 C C . ILE A 1 213 ? 48.855 6.579 -117.800 1.00 77.19 213 ILE A C 1
ATOM 1634 O O . ILE A 1 213 ? 49.162 5.577 -117.162 1.00 77.19 213 ILE A O 1
ATOM 1638 N N . VAL A 1 214 ? 48.576 6.523 -119.109 1.00 75.06 214 VAL A N 1
ATOM 1639 C CA . VAL A 1 214 ? 48.480 5.27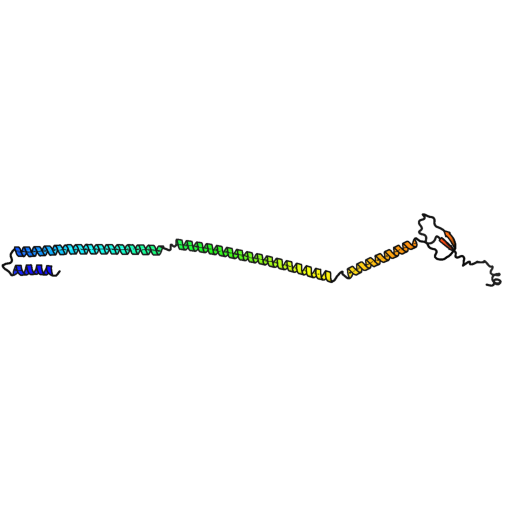9 -119.893 1.00 75.06 214 VAL A CA 1
ATOM 1640 C C . VAL A 1 214 ? 49.836 4.567 -120.009 1.00 75.06 214 VAL A C 1
ATOM 1642 O O . VAL A 1 214 ? 49.892 3.370 -120.285 1.00 75.06 214 VAL A O 1
ATOM 1645 N N . LYS A 1 215 ? 50.941 5.294 -119.790 1.00 75.12 215 LYS A N 1
ATOM 1646 C CA . LYS A 1 215 ? 52.312 4.762 -119.826 1.00 75.12 215 LYS A CA 1
ATOM 1647 C C . LYS A 1 215 ? 52.798 4.276 -118.456 1.00 75.12 215 LYS A C 1
ATOM 1649 O O . LYS A 1 215 ? 53.868 3.677 -118.377 1.00 75.12 215 LYS A O 1
ATOM 1654 N N . VAL A 1 216 ? 52.039 4.518 -117.388 1.00 73.62 216 VAL A N 1
ATOM 1655 C CA . VAL A 1 216 ? 52.385 4.096 -116.028 1.00 73.62 216 VAL A CA 1
ATOM 1656 C C . VAL A 1 216 ? 51.853 2.686 -115.798 1.00 73.62 216 VAL A C 1
ATOM 1658 O O . VAL A 1 216 ? 50.654 2.439 -115.904 1.00 73.62 216 VAL A O 1
ATOM 1661 N N . ARG A 1 217 ? 52.743 1.746 -115.473 1.00 68.19 217 ARG A N 1
ATOM 1662 C CA . ARG A 1 217 ? 5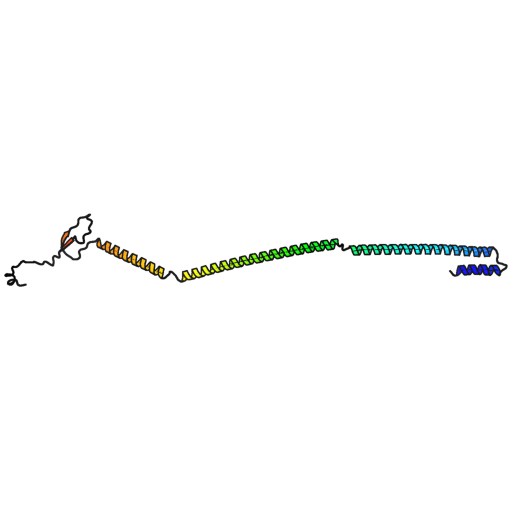2.364 0.417 -114.982 1.00 68.19 217 ARG A CA 1
ATOM 1663 C C . ARG A 1 217 ? 52.548 0.387 -113.470 1.00 68.19 217 ARG A C 1
ATOM 1665 O O . ARG A 1 217 ? 53.618 0.756 -112.991 1.00 68.19 217 ARG A O 1
ATOM 1672 N N . LEU A 1 218 ? 51.481 0.006 -112.770 1.00 65.00 218 LEU A N 1
ATOM 1673 C CA . LEU A 1 218 ? 51.471 -0.254 -111.329 1.00 65.00 218 LEU A CA 1
ATOM 1674 C C . LEU A 1 218 ? 52.248 -1.531 -111.001 1.00 65.00 218 LEU A C 1
ATOM 1676 O O . LEU A 1 218 ? 52.157 -2.485 -111.809 1.00 65.00 218 LEU A O 1
#

Sequence (218 aa):
MYDFLSISLRGIDLSITDATFTDAILSGYKSRLNTHTSSLSSRIQSLQTDKQSLIALQNQDLLSKNTDIKSSDNKVTLAELKNTSDKLLADIRSQELQKQSLLRQKIINNQDIDAQIAAFQKTGEIAQATKSDLLNGPDTTDIALQKNAIARAQATLDRQMSDRDNFLIRASFSGVVDKIDFRVGDMTNATKGISISSPGMVSVKAKIDQVDIVKVRL

Radius of gyration: 83.67 Å; chains: 1; bounding box: 124×46×238 Å

Foldseek 3Di:
DVPLVVLVVVLVVCVVPDPPDDPVNNVVSVVVNVVVVVVVVVVVVVVVVVVVVVVVVVVVVVVVVVVVVVVVVPPCPPVNVVVVVVVVVVVVVVVVVVVVVVVVVVVVVVVVVVVVVVVVVVVVVVVVVVVVDVVVPDDPVVVVVVVVVVVVVVVVVVVVVVVVVVVDDDDPDDFAWDFAQDDPPDDDPDPDGTDGDHPVDDDDDDDDPPVCVVVDDD

Secondary structure (DSSP, 8-state):
-HHHHHHHHHHHHHHHH-TT--HHHHHHHHHHHHHHHHHHHHHHHHHHHHHHHHHHHHHHHHHHHHHHHHHHHTSS-HHHHHHHHHHHHHHHHHHHHHHHHHHHHHHHHHHHHHHHHHHHHHHHHHHHHHHHHHHH-S-HHHHHHHHHHHHHHHHHHHHHHHHHHHTS---SSS-EEEEE---TT-----S--EEEE-TT---------TTTGGG-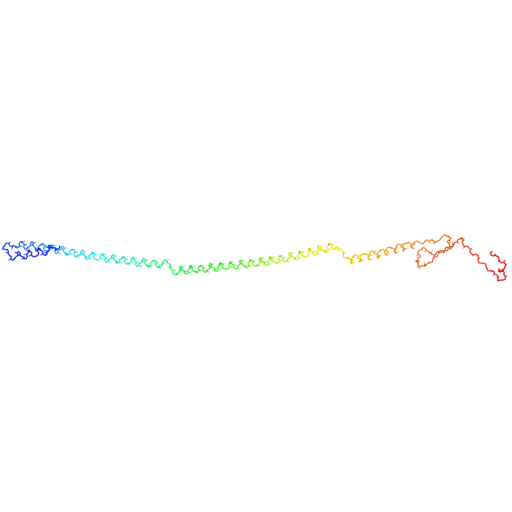--

pLDDT: mean 84.37, std 10.04, range [52.0, 97.5]